Protein AF-A0A4Q4TZU9-F1 (afdb_monomer_lite)

Secondary structure (DSSP, 8-state):
--HHHHHHHHHHHHHHHHHHHHHHHHHHHHHHHTT---TTT-EETTEE--S-HHHHHHHHHHHHHTTTTT-HHHHHHHHHHHHHHHHHHHHHHHHHHTS-----S-HHHHHHHHHHHHHHHHHHHHHHHHHHHHHHHHHHHHHHHHHHHHT-TT----GGG-SSSGGG-HHHHH-HHHHHHHHHHHHHHHHHHIIIIITGGG-S-THHHHHHHHTT--SS-HHHHHHHHHH--HHHHHHHHHHHHHHHHHH-S---GGGHHHHHHHHHHHHHHHT--HHHHHHHHHHHHHHHHSSS--HHHHHHHHHHHHHHHHHHHH--

Radius of gyration: 22.0 Å; chains: 1; bounding box: 56×46×68 Å

Sequence (320 aa):
MSIRNRRGALRRNHMENTEIDWNAYMEQVSQYVSGERDYTLIKGGTGPLVYPAAHVYIYTGLYYLTNKGKDIFLAQQLFGVLYMATLALVMACYRKAKVGYNVKKTFGIVLFLGRGFTGALKLAMVMAQIQFLIAYPFLGENAIGYLSRAFELSRQFLFKWTVNWRFVGEDVFLSRPFSITLLVMHVSVLVWFITNKWLRPTRKPLSAIIGPVLQLESPFSPLEESQVASRVTPEFVMTTILSANAIGLLFARSLHYQFYSYVAWSTPYLLWRSGINPVFQYGLWALQEWAWNVYPSTPVSSSVAVAVLSATVALIARAK

Foldseek 3Di:
DDPVVVVVVVVVVVVVVVCQVLQFLLQLLVCVVVPDQQQLPRTGPVGGQQAALVSSVVVNVVCVVCVSSVNVVVVVVVVVVVVVVVVVVQVVLQVVQVGDDDDDPPLQLLCCLQVNLVRSVVVVVVVVVVSCVSSVSNCVPPVPSNVCRNCVPVDDDQLQQFLAPVLVPDVLLPDPVLLVVLVVQLVVLVVLCVQPPSCVLLVDGPVLQVVQVVVSHTSDDPVSSVSSSVVSGSLSSRLSRLLNVLSCVLSPSGDGLVCVVSVLRSLLVLLVQLVDDVVVSVVLNVLCVVLSPDPPGDSVSNVSNNVSSVVSNVSSSNRD

pLDDT: mean 85.41, std 15.89, range [28.64, 98.44]

Structure (mmCIF, N/CA/C/O backbone):
data_AF-A0A4Q4TZU9-F1
#
_entry.id   AF-A0A4Q4TZU9-F1
#
loop_
_atom_site.group_PDB
_atom_site.id
_atom_site.type_symbol
_atom_site.label_atom_id
_atom_site.label_alt_id
_atom_site.label_comp_id
_atom_site.label_asym_id
_atom_site.label_entity_id
_atom_site.label_seq_id
_atom_site.pdbx_PDB_ins_code
_atom_site.Cartn_x
_atom_site.Cartn_y
_atom_site.Cartn_z
_atom_site.occupancy
_atom_site.B_iso_or_equiv
_atom_site.auth_seq_id
_atom_site.auth_comp_id
_atom_site.auth_asym_id
_atom_site.auth_atom_id
_atom_site.pdbx_PDB_model_num
ATOM 1 N N . MET A 1 1 ? -12.572 6.884 -36.550 1.00 41.47 1 MET A N 1
ATOM 2 C CA . MET A 1 1 ? -11.549 5.860 -36.216 1.00 41.47 1 MET A CA 1
ATOM 3 C C . MET A 1 1 ? -12.185 4.802 -35.311 1.00 41.47 1 MET A C 1
ATOM 5 O O . MET A 1 1 ? -12.665 5.162 -34.245 1.00 41.47 1 MET A O 1
ATOM 9 N N . SER A 1 2 ? -12.284 3.540 -35.748 1.00 31.67 2 SER A N 1
ATOM 10 C CA . SER A 1 2 ? -13.119 2.513 -35.085 1.00 31.67 2 SER A CA 1
ATOM 11 C C . SER A 1 2 ? -12.616 2.082 -33.696 1.00 31.67 2 SER A C 1
ATOM 13 O O . SER A 1 2 ? -11.410 1.957 -33.469 1.00 31.67 2 SER A O 1
ATOM 15 N N . ILE A 1 3 ? -13.554 1.756 -32.794 1.00 36.81 3 ILE A N 1
ATOM 16 C CA . ILE A 1 3 ? -13.312 1.187 -31.451 1.00 36.81 3 ILE A CA 1
ATOM 17 C C . ILE A 1 3 ? -12.435 -0.080 -31.522 1.00 36.81 3 ILE A C 1
ATOM 19 O O . ILE A 1 3 ? -11.627 -0.328 -30.623 1.00 36.81 3 ILE A O 1
ATOM 23 N N . ARG A 1 4 ? -12.527 -0.847 -32.621 1.00 28.84 4 ARG A N 1
ATOM 24 C CA . ARG A 1 4 ? -11.712 -2.050 -32.870 1.00 28.84 4 ARG A CA 1
ATOM 25 C C . ARG A 1 4 ? -10.208 -1.731 -32.919 1.00 28.84 4 ARG A C 1
ATOM 27 O O . ARG A 1 4 ? -9.421 -2.456 -32.314 1.00 28.84 4 ARG A O 1
ATOM 34 N N . ASN A 1 5 ? -9.818 -0.603 -33.524 1.00 30.72 5 ASN A N 1
ATOM 35 C CA . ASN A 1 5 ? -8.412 -0.186 -33.611 1.00 30.72 5 ASN A CA 1
ATOM 36 C C . ASN A 1 5 ? -7.862 0.297 -32.261 1.00 30.72 5 ASN A C 1
ATOM 38 O O . ASN A 1 5 ? -6.712 0.005 -31.946 1.00 30.72 5 ASN A O 1
ATOM 42 N N . ARG A 1 6 ? -8.677 0.960 -31.422 1.00 36.50 6 ARG A N 1
ATOM 43 C CA . ARG A 1 6 ? -8.247 1.353 -30.065 1.00 36.50 6 ARG A CA 1
ATOM 44 C C . ARG A 1 6 ? -7.974 0.134 -29.177 1.00 36.50 6 ARG A C 1
ATOM 46 O O . ARG A 1 6 ? -6.937 0.095 -28.525 1.00 36.50 6 ARG A O 1
ATOM 53 N N . ARG A 1 7 ? -8.836 -0.894 -29.207 1.00 37.72 7 ARG A N 1
ATOM 54 C CA . ARG A 1 7 ? -8.587 -2.157 -28.476 1.00 37.72 7 ARG A CA 1
ATOM 55 C C . ARG A 1 7 ? -7.347 -2.898 -28.994 1.00 37.72 7 ARG A C 1
ATOM 57 O O . ARG A 1 7 ? -6.604 -3.453 -28.192 1.00 37.72 7 ARG A O 1
ATOM 64 N N . GLY A 1 8 ? -7.110 -2.888 -30.309 1.00 28.64 8 GLY A N 1
ATOM 65 C CA . GLY A 1 8 ? -5.926 -3.500 -30.923 1.00 28.64 8 GLY A CA 1
ATOM 66 C C . GLY A 1 8 ? -4.605 -2.801 -30.573 1.00 28.64 8 GLY A C 1
ATOM 67 O O . GLY A 1 8 ? -3.600 -3.481 -30.388 1.00 28.64 8 GLY A O 1
ATOM 68 N N . ALA A 1 9 ? -4.609 -1.470 -30.444 1.00 35.12 9 ALA A N 1
ATOM 69 C CA . ALA A 1 9 ? -3.449 -0.698 -29.992 1.00 35.12 9 ALA A CA 1
ATOM 70 C C . ALA A 1 9 ? -3.191 -0.881 -28.485 1.00 35.12 9 ALA A C 1
ATOM 72 O O . ALA A 1 9 ? -2.074 -1.194 -28.093 1.00 35.12 9 ALA A O 1
ATOM 73 N N . LEU A 1 10 ? -4.236 -0.797 -27.650 1.00 43.97 10 LEU A N 1
ATOM 74 C CA . LEU A 1 10 ? -4.120 -1.027 -26.203 1.00 43.97 10 LEU A CA 1
ATOM 75 C C . LEU A 1 10 ? -3.604 -2.439 -25.879 1.00 43.97 10 LEU A C 1
ATOM 77 O O . LEU A 1 10 ? -2.739 -2.579 -25.022 1.00 43.97 10 LEU A O 1
ATOM 81 N N . ARG A 1 11 ? -4.065 -3.480 -26.593 1.00 41.84 11 ARG A N 1
ATOM 82 C CA . ARG A 1 11 ? -3.527 -4.844 -26.434 1.00 41.84 11 ARG A CA 1
ATOM 83 C C . ARG A 1 11 ? -2.053 -4.959 -26.825 1.00 41.84 11 ARG A C 1
ATOM 85 O O . ARG A 1 11 ? -1.326 -5.655 -26.126 1.00 41.84 11 ARG A O 1
ATOM 92 N N . ARG A 1 12 ? -1.619 -4.303 -27.910 1.00 36.00 12 ARG A N 1
ATOM 93 C CA . ARG A 1 12 ? -0.214 -4.328 -28.353 1.00 36.00 12 ARG A CA 1
ATOM 94 C C . ARG A 1 12 ? 0.698 -3.679 -27.317 1.00 36.00 12 ARG A C 1
ATOM 96 O O . ARG A 1 12 ? 1.564 -4.358 -26.785 1.00 36.00 12 ARG A O 1
ATOM 103 N N . ASN A 1 13 ? 0.396 -2.439 -26.935 1.00 46.75 13 ASN A N 1
ATOM 104 C CA . ASN A 1 13 ? 1.176 -1.707 -25.940 1.00 46.75 13 ASN A CA 1
ATOM 105 C C . ASN A 1 13 ? 1.182 -2.418 -24.573 1.00 46.75 13 ASN A C 1
ATOM 107 O O . ASN A 1 13 ? 2.134 -2.271 -23.815 1.00 46.75 13 ASN A O 1
ATOM 111 N N . HIS A 1 14 ? 0.133 -3.171 -24.218 1.00 43.66 14 HIS A N 1
ATOM 112 C CA . HIS A 1 14 ? 0.118 -3.928 -22.965 1.00 43.66 14 HIS A CA 1
ATOM 113 C C . HIS A 1 14 ? 1.025 -5.167 -23.018 1.00 43.66 14 HIS A C 1
ATOM 115 O O . HIS A 1 14 ? 1.816 -5.343 -22.097 1.00 43.66 14 HIS A O 1
ATOM 121 N N . MET A 1 15 ? 0.967 -5.966 -24.097 1.00 42.62 15 MET A N 1
ATOM 122 C CA . MET A 1 15 ? 1.878 -7.110 -24.295 1.00 42.62 15 MET A CA 1
ATOM 123 C C . MET A 1 15 ? 3.342 -6.662 -24.326 1.00 42.62 15 MET A C 1
ATOM 125 O O . MET A 1 15 ? 4.154 -7.188 -23.571 1.00 42.62 15 MET A O 1
ATOM 129 N N . GLU A 1 16 ? 3.641 -5.622 -25.104 1.00 45.56 16 GLU A N 1
ATOM 130 C CA . GLU A 1 16 ? 4.985 -5.055 -25.259 1.00 45.56 16 GLU A CA 1
ATOM 131 C C . GLU A 1 16 ? 5.578 -4.611 -23.907 1.00 45.56 16 GLU A C 1
ATOM 133 O O . GLU A 1 16 ? 6.688 -5.001 -23.560 1.00 45.56 16 GLU A O 1
ATOM 138 N N . ASN A 1 17 ? 4.808 -3.902 -23.068 1.00 50.59 17 ASN A N 1
ATOM 139 C CA . ASN A 1 17 ? 5.265 -3.531 -21.721 1.00 50.59 17 ASN A CA 1
ATOM 140 C C . ASN A 1 17 ? 5.445 -4.743 -20.782 1.00 50.59 17 ASN A C 1
ATOM 142 O O . ASN A 1 17 ? 6.379 -4.748 -19.982 1.00 50.59 17 ASN A O 1
ATOM 146 N N . THR A 1 18 ? 4.590 -5.774 -20.856 1.00 53.62 18 THR A N 1
ATOM 147 C CA . THR A 1 18 ? 4.767 -6.986 -20.029 1.00 53.62 18 THR A CA 1
ATOM 148 C C . THR A 1 18 ? 5.968 -7.833 -20.448 1.00 53.62 18 THR A C 1
ATOM 150 O O . THR A 1 18 ? 6.625 -8.409 -19.583 1.00 53.62 18 THR A O 1
ATOM 153 N N . GLU A 1 19 ? 6.283 -7.889 -21.743 1.00 58.72 19 GLU A N 1
ATOM 154 C CA . GLU A 1 19 ? 7.476 -8.571 -22.259 1.00 58.72 19 GLU A CA 1
ATOM 155 C C . GLU A 1 19 ? 8.757 -7.830 -21.850 1.00 58.72 19 GLU A C 1
ATOM 157 O O . GLU A 1 19 ? 9.719 -8.466 -21.424 1.00 58.72 19 GLU A O 1
ATOM 162 N N . ILE A 1 20 ? 8.749 -6.491 -21.890 1.00 61.38 20 ILE A N 1
ATOM 163 C CA . ILE A 1 20 ? 9.867 -5.642 -21.448 1.00 61.38 20 ILE A CA 1
ATOM 164 C C . ILE A 1 20 ? 10.225 -5.888 -19.969 1.00 61.38 20 ILE A C 1
ATOM 166 O O . ILE A 1 20 ? 11.395 -6.123 -19.660 1.00 61.38 20 ILE A O 1
ATOM 170 N N . ASP A 1 21 ? 9.241 -5.879 -19.061 1.00 74.56 21 ASP A N 1
ATOM 171 C CA . ASP A 1 21 ? 9.492 -6.131 -17.632 1.00 74.56 21 ASP A CA 1
ATOM 172 C C . ASP A 1 21 ? 9.922 -7.591 -17.375 1.00 74.56 21 ASP A C 1
ATOM 174 O O . ASP A 1 21 ? 10.871 -7.829 -16.627 1.00 74.56 21 ASP A O 1
ATOM 178 N N . TRP A 1 22 ? 9.276 -8.579 -18.015 1.00 88.12 22 TRP A N 1
ATOM 179 C CA . TRP A 1 22 ? 9.625 -9.999 -17.852 1.00 88.12 22 TRP A CA 1
ATOM 180 C C . TRP A 1 22 ? 11.058 -10.304 -18.296 1.00 88.12 22 TRP A C 1
ATOM 182 O O . TRP A 1 22 ? 11.815 -10.914 -17.538 1.00 88.12 22 TRP A O 1
ATOM 192 N N . ASN A 1 23 ? 11.449 -9.849 -19.489 1.00 89.81 23 ASN A N 1
ATOM 193 C CA . ASN A 1 23 ? 12.785 -10.091 -20.032 1.00 89.81 23 ASN A CA 1
ATOM 194 C C . ASN A 1 23 ? 13.866 -9.482 -19.129 1.00 89.81 23 ASN A C 1
ATOM 196 O O . ASN A 1 23 ? 14.826 -10.168 -18.780 1.00 89.81 23 ASN A O 1
ATOM 200 N N . ALA A 1 24 ? 13.667 -8.249 -18.650 1.00 90.44 24 ALA A N 1
ATOM 201 C CA . ALA A 1 24 ? 14.603 -7.612 -17.729 1.00 90.44 24 ALA A CA 1
ATOM 202 C C . ALA A 1 24 ? 14.732 -8.359 -16.386 1.00 90.44 24 ALA A C 1
ATOM 204 O O . ALA A 1 24 ? 15.840 -8.472 -15.858 1.00 90.44 24 ALA A O 1
ATOM 205 N N . TYR A 1 25 ? 13.646 -8.924 -15.843 1.00 93.06 25 TYR A N 1
ATOM 206 C CA . TYR A 1 25 ? 13.731 -9.769 -14.643 1.00 93.06 25 TYR A CA 1
ATOM 207 C C . TYR A 1 25 ? 14.474 -11.086 -14.914 1.00 93.06 25 TYR A C 1
ATOM 209 O O . TYR A 1 25 ? 15.266 -11.521 -14.080 1.00 93.06 25 TYR A O 1
ATOM 217 N N . MET A 1 26 ? 14.276 -11.712 -16.079 1.00 96.12 26 MET A N 1
ATOM 218 C CA . MET A 1 26 ? 15.006 -12.929 -16.467 1.00 96.12 26 MET A CA 1
ATOM 219 C C . MET A 1 26 ? 16.507 -12.665 -16.663 1.00 96.12 26 MET A C 1
ATOM 221 O O . MET A 1 26 ? 17.330 -13.479 -16.244 1.00 96.12 26 MET A O 1
ATOM 225 N N . GLU A 1 27 ? 16.882 -11.509 -17.218 1.00 95.44 27 GLU A N 1
ATOM 226 C CA . GLU A 1 27 ? 18.275 -11.055 -17.326 1.00 95.44 27 GLU A CA 1
ATOM 227 C C . GLU A 1 27 ? 18.916 -10.852 -15.946 1.00 95.44 27 GLU A C 1
ATOM 229 O O . GLU A 1 27 ? 19.985 -11.411 -15.681 1.00 95.44 27 GLU A O 1
ATOM 234 N N . GLN A 1 28 ? 18.248 -10.124 -15.042 1.00 96.19 28 GLN A N 1
ATOM 235 C CA . GLN A 1 28 ? 18.695 -9.907 -13.657 1.00 96.19 28 GLN A CA 1
ATOM 236 C C . GLN A 1 28 ? 18.870 -11.239 -12.904 1.00 96.19 28 GLN A C 1
ATOM 238 O O . GLN A 1 28 ? 19.895 -11.476 -12.262 1.00 96.19 28 GLN A O 1
ATOM 243 N N . VAL A 1 29 ? 17.907 -12.155 -13.031 1.00 97.25 29 VAL A N 1
ATOM 244 C CA . VAL A 1 29 ? 17.979 -13.492 -12.424 1.00 97.25 29 VAL A CA 1
ATOM 245 C C . VAL A 1 29 ? 19.087 -14.346 -13.035 1.00 97.25 29 VAL A C 1
ATOM 247 O O . VAL A 1 29 ? 19.729 -15.098 -12.307 1.00 97.25 29 VAL A O 1
ATOM 250 N N . SER A 1 30 ? 19.374 -14.219 -14.332 1.00 97.25 30 SER A N 1
ATOM 251 C CA . SER A 1 30 ? 20.458 -14.978 -14.969 1.00 97.25 30 SER A CA 1
ATOM 252 C C . SER A 1 30 ? 21.844 -14.625 -14.408 1.00 97.25 30 SER A C 1
ATOM 254 O O . SER A 1 30 ? 22.676 -15.518 -14.245 1.00 97.25 30 SER A O 1
ATOM 256 N N . GLN A 1 31 ? 22.068 -13.363 -14.016 1.00 97.62 31 GLN A N 1
ATOM 257 C CA . GLN A 1 31 ? 23.289 -12.930 -13.324 1.00 97.62 31 GLN A CA 1
ATOM 258 C C . GLN A 1 31 ? 23.377 -13.560 -11.929 1.00 97.62 31 GLN A C 1
ATOM 260 O O . GLN A 1 31 ? 24.392 -14.170 -11.595 1.00 97.62 31 GLN A O 1
ATOM 265 N N . TYR A 1 32 ? 22.285 -13.523 -11.155 1.00 96.94 32 TYR A N 1
ATOM 266 C CA . TYR A 1 32 ? 22.215 -14.196 -9.852 1.00 96.94 32 TYR A CA 1
ATOM 267 C C . TYR A 1 32 ? 22.469 -15.713 -9.957 1.00 96.94 32 TYR A C 1
ATOM 269 O O . TYR A 1 32 ? 23.253 -16.275 -9.187 1.00 96.94 32 TYR A O 1
ATOM 277 N N . VAL A 1 33 ? 21.854 -16.383 -10.936 1.00 96.94 33 VAL A N 1
ATOM 278 C CA . VAL A 1 33 ? 22.071 -17.812 -11.226 1.00 96.94 33 VAL A CA 1
ATOM 279 C C . VAL A 1 33 ? 23.527 -18.096 -11.616 1.00 96.94 33 VAL A C 1
ATOM 281 O O . VAL A 1 33 ? 24.053 -19.141 -11.247 1.00 96.94 33 VAL A O 1
ATOM 284 N N . SER A 1 34 ? 24.197 -17.155 -12.287 1.00 97.12 34 SER A N 1
ATOM 285 C CA . SER A 1 34 ? 25.618 -17.255 -12.661 1.00 97.12 34 SER A CA 1
ATOM 286 C C . SER A 1 34 ? 26.593 -16.991 -11.504 1.00 97.12 34 SER A C 1
ATOM 288 O O . SER A 1 34 ? 27.799 -17.103 -11.700 1.00 97.12 34 SER A O 1
ATOM 290 N N . GLY A 1 35 ? 26.094 -16.664 -10.307 1.00 96.75 35 GLY A N 1
ATOM 291 C CA . GLY A 1 35 ? 26.904 -16.465 -9.102 1.00 96.75 35 GLY A CA 1
ATOM 292 C C . GLY A 1 35 ? 26.868 -15.053 -8.519 1.00 96.75 35 GLY A C 1
ATOM 293 O O . GLY A 1 35 ? 27.304 -14.886 -7.388 1.00 96.75 35 GLY A O 1
ATOM 294 N N . GLU A 1 36 ? 26.299 -14.063 -9.214 1.00 97.56 36 GLU A N 1
ATOM 295 C CA . GLU A 1 36 ? 26.329 -12.663 -8.764 1.00 97.56 36 GLU A CA 1
ATOM 296 C C . GLU A 1 36 ? 25.562 -12.448 -7.445 1.00 97.56 36 GLU A C 1
ATOM 298 O O . GLU A 1 36 ? 24.424 -12.910 -7.284 1.00 97.56 36 GLU A O 1
ATOM 303 N N . ARG A 1 37 ? 26.179 -11.741 -6.495 1.00 96.38 37 ARG A N 1
ATOM 304 C CA . ARG A 1 37 ? 25.617 -11.396 -5.177 1.00 96.38 37 ARG A CA 1
ATOM 305 C C . ARG A 1 37 ? 25.740 -9.905 -4.850 1.00 96.38 37 ARG A C 1
ATOM 307 O O . ARG A 1 37 ? 25.048 -9.446 -3.940 1.00 96.38 37 ARG A O 1
ATOM 314 N N . ASP A 1 38 ? 26.504 -9.119 -5.607 1.00 96.75 38 ASP A N 1
ATOM 315 C CA . ASP A 1 38 ? 26.474 -7.668 -5.478 1.00 96.75 38 ASP A CA 1
ATOM 316 C C . ASP A 1 38 ? 25.265 -7.090 -6.235 1.00 96.75 38 ASP A C 1
ATOM 318 O O . ASP A 1 38 ? 25.206 -6.995 -7.464 1.00 96.75 38 ASP A O 1
ATOM 322 N N . TYR A 1 39 ? 24.281 -6.644 -5.458 1.00 94.44 39 TYR A N 1
ATOM 323 C CA . TYR A 1 39 ? 23.070 -5.974 -5.933 1.00 94.44 39 TYR A CA 1
ATOM 324 C C . TYR A 1 39 ? 23.323 -4.723 -6.792 1.00 94.44 39 TYR A C 1
ATOM 326 O O . TYR A 1 39 ? 22.435 -4.299 -7.531 1.00 94.44 39 TYR A O 1
ATOM 334 N N . THR A 1 40 ? 24.501 -4.101 -6.699 1.00 94.56 40 THR A N 1
ATOM 335 C CA . THR A 1 40 ? 24.874 -2.943 -7.521 1.00 94.56 40 THR A CA 1
ATOM 336 C C . THR A 1 40 ? 25.260 -3.322 -8.951 1.00 94.56 40 THR A C 1
ATOM 338 O O . THR A 1 40 ? 25.157 -2.469 -9.838 1.00 94.56 40 THR A O 1
ATOM 341 N N . LEU A 1 41 ? 25.639 -4.585 -9.184 1.00 96.00 41 LEU A N 1
ATOM 342 C CA . LEU A 1 41 ? 26.036 -5.118 -10.488 1.00 96.00 41 LEU A CA 1
ATOM 343 C C . LEU A 1 41 ? 24.850 -5.724 -11.258 1.00 96.00 41 LEU A C 1
ATOM 345 O O . LEU A 1 41 ? 24.799 -5.602 -12.485 1.00 96.00 41 LEU A O 1
ATOM 349 N N . ILE A 1 42 ? 23.863 -6.294 -10.551 1.00 95.81 42 ILE A N 1
ATOM 350 C CA . ILE A 1 42 ? 22.690 -6.954 -11.151 1.00 95.81 42 ILE A CA 1
ATOM 351 C C . ILE A 1 42 ? 21.771 -5.942 -11.861 1.00 95.81 42 ILE A C 1
ATOM 353 O O . ILE A 1 42 ? 21.155 -5.072 -11.235 1.00 95.81 42 ILE A O 1
ATOM 357 N N . LYS A 1 43 ? 21.613 -6.091 -13.182 1.00 94.56 43 LYS A N 1
ATOM 358 C CA . LYS A 1 43 ? 20.794 -5.201 -14.031 1.00 94.56 43 LYS A CA 1
ATOM 359 C C . LYS A 1 43 ? 20.185 -5.918 -15.239 1.00 94.56 43 LYS A C 1
ATOM 361 O O . LYS A 1 43 ? 20.714 -6.920 -15.696 1.00 94.56 43 LYS A O 1
ATOM 366 N N . GLY A 1 44 ? 19.094 -5.385 -15.776 1.00 90.31 44 GLY A N 1
ATOM 367 C CA . GLY A 1 44 ? 18.483 -5.828 -17.035 1.00 90.31 44 GLY A CA 1
ATOM 368 C C . GLY A 1 44 ? 18.189 -4.637 -17.947 1.00 90.31 44 GLY A C 1
ATOM 369 O O . GLY A 1 44 ? 18.503 -3.496 -17.597 1.00 90.31 44 GLY A O 1
ATOM 370 N N . GLY A 1 45 ? 17.546 -4.874 -19.089 1.00 85.88 45 GLY A N 1
ATOM 371 C CA . GLY A 1 45 ? 17.229 -3.851 -20.093 1.00 85.88 45 GLY A CA 1
ATOM 372 C C . GLY A 1 45 ? 16.395 -2.668 -19.577 1.00 85.88 45 GLY A C 1
ATOM 373 O O . GLY A 1 45 ? 16.468 -1.579 -20.141 1.00 85.88 45 GLY A O 1
ATOM 374 N N . THR A 1 46 ? 15.650 -2.836 -18.477 1.00 82.88 46 THR A N 1
ATOM 375 C CA . THR A 1 46 ? 14.881 -1.761 -17.816 1.00 82.88 46 THR A CA 1
ATOM 376 C C . THR A 1 46 ? 15.621 -1.063 -16.665 1.00 82.88 46 THR A C 1
ATOM 378 O O . THR A 1 46 ? 15.084 -0.114 -16.087 1.00 82.88 46 THR A O 1
ATOM 381 N N . GLY A 1 47 ? 16.849 -1.486 -16.338 1.00 87.31 47 GLY A N 1
ATOM 382 C CA . GLY A 1 47 ? 17.693 -0.892 -15.298 1.00 87.31 47 GLY A CA 1
ATOM 383 C C . GLY A 1 47 ? 18.161 -1.871 -14.205 1.00 87.31 47 GLY A C 1
ATOM 384 O O . GLY A 1 47 ? 18.103 -3.092 -14.386 1.00 87.31 47 GLY A O 1
ATOM 385 N N . PRO A 1 48 ? 18.675 -1.349 -13.073 1.00 91.06 48 PRO A N 1
ATOM 386 C CA . PRO A 1 48 ? 19.196 -2.162 -11.976 1.00 91.06 48 PRO A CA 1
ATOM 387 C C . PRO A 1 48 ? 18.096 -2.960 -11.265 1.00 91.06 48 PRO A C 1
ATOM 389 O O . PRO A 1 48 ? 16.920 -2.584 -11.276 1.00 91.06 48 PRO A O 1
ATOM 392 N N . LEU A 1 49 ? 18.493 -4.037 -10.590 1.00 92.25 49 LEU A N 1
ATOM 393 C CA . LEU A 1 49 ? 17.630 -4.743 -9.650 1.00 92.25 49 LEU A CA 1
ATOM 394 C C . LEU A 1 49 ? 17.330 -3.841 -8.442 1.00 92.25 49 LEU A C 1
ATOM 396 O O . LEU A 1 49 ? 18.232 -3.446 -7.709 1.00 92.25 49 LEU A O 1
ATOM 400 N N . VAL A 1 50 ? 16.048 -3.546 -8.213 1.00 90.06 50 VAL A N 1
ATOM 401 C CA . VAL A 1 50 ? 15.572 -2.681 -7.109 1.00 90.06 50 VAL A CA 1
ATOM 402 C C . VAL A 1 50 ? 14.538 -3.370 -6.208 1.00 90.06 50 VAL A C 1
ATOM 404 O O . VAL A 1 50 ? 13.718 -2.724 -5.557 1.00 90.06 50 VAL A O 1
ATOM 407 N N . TYR A 1 51 ? 14.544 -4.707 -6.188 1.00 90.44 51 TYR A N 1
ATOM 408 C CA . TYR A 1 51 ? 13.604 -5.519 -5.413 1.00 90.44 51 TYR A CA 1
ATOM 409 C C . TYR A 1 51 ? 14.336 -6.360 -4.353 1.00 90.44 51 TYR A C 1
ATOM 411 O O . TYR A 1 51 ? 15.350 -6.983 -4.679 1.00 90.44 51 TYR A O 1
ATOM 419 N N . PRO A 1 52 ? 13.831 -6.447 -3.104 1.00 92.69 52 PRO A N 1
ATOM 420 C CA . PRO A 1 52 ? 14.423 -7.285 -2.057 1.00 92.69 52 PRO A CA 1
ATOM 421 C C . PRO A 1 52 ? 14.571 -8.755 -2.459 1.00 92.69 52 PRO A C 1
ATOM 423 O O . PRO A 1 52 ? 13.797 -9.261 -3.271 1.00 92.69 52 PRO A O 1
ATOM 426 N N . ALA A 1 53 ? 15.512 -9.455 -1.825 1.00 94.25 53 ALA A N 1
ATOM 427 C CA . ALA A 1 53 ? 15.985 -10.798 -2.190 1.00 94.25 53 ALA A CA 1
ATOM 428 C C . ALA A 1 53 ? 14.892 -11.856 -2.458 1.00 94.25 53 ALA A C 1
ATOM 430 O O . ALA A 1 53 ? 15.053 -12.708 -3.332 1.00 94.25 53 ALA A O 1
ATOM 431 N N . ALA A 1 54 ? 13.732 -11.763 -1.797 1.00 93.94 54 ALA A N 1
ATOM 432 C CA . ALA A 1 54 ? 12.581 -12.626 -2.078 1.00 93.94 54 ALA A CA 1
ATOM 433 C C . ALA A 1 54 ? 12.116 -12.572 -3.549 1.00 93.94 54 ALA A C 1
ATOM 435 O O . ALA A 1 54 ? 11.682 -13.590 -4.082 1.00 93.94 54 ALA A O 1
ATOM 436 N N . HIS A 1 55 ? 12.221 -11.416 -4.218 1.00 93.81 55 HIS A N 1
ATOM 437 C CA . HIS A 1 55 ? 11.945 -11.284 -5.652 1.00 93.81 55 HIS A CA 1
ATOM 438 C C . HIS A 1 55 ? 12.896 -12.165 -6.468 1.00 93.81 55 HIS A C 1
ATOM 440 O O . HIS A 1 55 ? 12.428 -12.976 -7.262 1.00 93.81 55 HIS A O 1
ATOM 446 N N . VAL A 1 56 ? 14.206 -12.064 -6.217 1.00 95.38 56 VAL A N 1
ATOM 447 C CA . VAL A 1 56 ? 15.228 -12.855 -6.919 1.00 95.38 56 VAL A CA 1
ATOM 448 C C . VAL A 1 56 ? 14.958 -14.347 -6.759 1.00 95.38 56 VAL A C 1
ATOM 450 O O . VAL A 1 56 ? 14.982 -15.076 -7.744 1.00 95.38 56 VAL A O 1
ATOM 453 N N . TYR A 1 57 ? 14.617 -14.811 -5.555 1.00 96.31 57 TYR A N 1
ATOM 454 C CA . TYR A 1 57 ? 14.341 -16.231 -5.309 1.00 96.31 57 TYR A CA 1
ATOM 455 C C . TYR A 1 57 ? 13.057 -16.722 -5.992 1.00 96.31 57 TYR A C 1
ATOM 457 O O . TYR A 1 57 ? 13.068 -17.776 -6.627 1.00 96.31 57 TYR A O 1
ATOM 465 N N . ILE A 1 58 ? 11.969 -15.944 -5.932 1.00 94.88 58 ILE A N 1
ATOM 466 C CA . ILE A 1 58 ? 10.710 -16.274 -6.621 1.00 94.88 58 ILE A CA 1
ATOM 467 C C . ILE A 1 58 ? 10.935 -16.339 -8.137 1.00 94.88 58 ILE A C 1
ATOM 469 O O . ILE A 1 58 ? 10.561 -17.323 -8.776 1.00 94.88 58 ILE A O 1
ATOM 473 N N . TYR A 1 59 ? 11.591 -15.328 -8.712 1.00 95.44 59 TYR A N 1
ATOM 474 C CA . TYR A 1 59 ? 11.861 -15.290 -10.146 1.00 95.44 59 TYR A CA 1
ATOM 475 C C . TYR A 1 59 ? 12.957 -16.277 -10.580 1.00 95.44 59 TYR A C 1
ATOM 477 O O . TYR A 1 59 ? 12.927 -16.710 -11.724 1.00 95.44 59 TYR A O 1
ATOM 485 N N . THR A 1 60 ? 13.841 -16.740 -9.687 1.00 96.56 60 THR A N 1
ATOM 486 C CA . THR A 1 60 ? 14.739 -17.888 -9.945 1.00 96.56 60 THR A CA 1
ATOM 487 C C . THR A 1 60 ? 13.944 -19.183 -10.116 1.00 96.56 60 THR A C 1
ATOM 489 O O . THR A 1 60 ? 14.202 -19.945 -11.046 1.00 96.56 60 THR A O 1
ATOM 492 N N . GLY A 1 61 ? 12.927 -19.416 -9.278 1.00 96.12 61 GLY A N 1
ATOM 493 C CA . GLY A 1 61 ? 11.998 -20.535 -9.468 1.00 96.12 61 GLY A CA 1
ATOM 494 C C . GLY A 1 61 ? 11.276 -20.455 -10.817 1.00 96.12 61 GLY A C 1
ATOM 495 O O . GLY A 1 61 ? 11.265 -21.423 -11.575 1.00 96.12 61 GLY A O 1
ATOM 496 N N . LEU A 1 62 ? 10.743 -19.276 -11.159 1.00 96.06 62 LEU A N 1
ATOM 497 C CA . LEU A 1 62 ? 10.097 -19.041 -12.456 1.00 96.06 62 LEU A CA 1
ATOM 498 C C . LEU A 1 62 ? 11.064 -19.215 -13.639 1.00 96.06 62 LEU A C 1
ATOM 500 O O . LEU A 1 62 ? 10.684 -19.829 -14.632 1.00 96.06 62 LEU A O 1
ATOM 504 N N . TYR A 1 63 ? 12.305 -18.739 -13.531 1.00 96.12 63 TYR A N 1
ATOM 505 C CA . TYR A 1 63 ? 13.348 -18.869 -14.552 1.00 96.12 63 TYR A CA 1
ATOM 506 C C . TYR A 1 63 ? 13.602 -20.337 -14.911 1.00 96.12 63 TYR A C 1
ATOM 508 O O . TYR A 1 63 ? 13.595 -20.688 -16.089 1.00 96.12 63 TYR A O 1
ATOM 516 N N . TYR A 1 64 ? 13.748 -21.220 -13.918 1.00 97.00 64 TYR A N 1
ATOM 517 C CA . TYR A 1 64 ? 13.919 -22.651 -14.184 1.00 97.00 64 TYR A CA 1
ATOM 518 C C . TYR A 1 64 ? 12.652 -23.313 -14.742 1.00 97.00 64 TYR A C 1
ATOM 520 O O . TYR A 1 64 ? 12.754 -24.097 -15.683 1.00 97.00 64 TYR A O 1
ATOM 528 N N . LEU A 1 65 ? 11.466 -22.967 -14.227 1.00 96.50 65 LEU A N 1
ATOM 529 C CA . LEU A 1 65 ? 10.193 -23.520 -14.712 1.00 96.50 65 LEU A CA 1
ATOM 530 C C . LEU A 1 65 ? 9.878 -23.130 -16.165 1.00 96.50 65 LEU A C 1
ATOM 532 O O . LEU A 1 65 ? 9.296 -23.922 -16.894 1.00 96.50 65 LEU A O 1
ATOM 536 N N . THR A 1 66 ? 10.263 -21.928 -16.596 1.00 96.00 66 THR A N 1
ATOM 537 C CA . THR A 1 66 ? 9.876 -21.336 -17.894 1.00 96.00 66 THR A CA 1
ATOM 538 C C . THR A 1 66 ? 10.977 -21.430 -18.955 1.00 96.00 66 THR A C 1
ATOM 540 O O . THR A 1 66 ? 11.083 -20.570 -19.827 1.00 96.00 66 THR A O 1
ATOM 543 N N . ASN A 1 67 ? 11.840 -22.452 -18.885 1.00 95.75 67 ASN A N 1
ATOM 544 C CA . ASN A 1 67 ? 12.978 -22.630 -19.799 1.00 95.75 67 ASN A CA 1
ATOM 545 C C . ASN A 1 67 ? 13.847 -21.356 -19.914 1.00 95.75 67 ASN A C 1
ATOM 547 O O . ASN A 1 67 ? 14.021 -20.780 -20.992 1.00 95.75 67 ASN A O 1
ATOM 551 N N . LYS A 1 68 ? 14.363 -20.887 -18.771 1.00 94.56 68 LYS A N 1
ATOM 552 C CA . LYS A 1 68 ? 15.172 -19.662 -18.637 1.00 94.56 68 LYS A CA 1
ATOM 553 C C . LYS A 1 68 ? 14.426 -18.390 -19.068 1.00 94.56 68 LYS A C 1
ATOM 555 O O . LYS A 1 68 ? 15.032 -17.485 -19.636 1.00 94.56 68 LYS A O 1
ATOM 560 N N . GLY A 1 69 ? 13.112 -18.344 -18.838 1.00 91.25 69 GLY A N 1
ATOM 561 C CA . GLY A 1 69 ? 12.248 -17.219 -19.206 1.00 91.25 69 GLY A CA 1
ATOM 562 C C . GLY A 1 69 ? 11.663 -17.255 -20.618 1.00 91.25 69 GLY A C 1
ATOM 563 O O . GLY A 1 69 ? 10.872 -16.377 -20.957 1.00 91.25 69 GLY A O 1
ATOM 564 N N . LYS A 1 70 ? 12.026 -18.242 -21.447 1.00 92.00 70 LYS A N 1
ATOM 565 C CA . LYS A 1 70 ? 11.598 -18.323 -22.855 1.00 92.00 70 LYS A CA 1
ATOM 566 C C . LYS A 1 70 ? 10.155 -18.795 -23.030 1.00 92.00 70 LYS A C 1
ATOM 568 O O . LYS A 1 70 ? 9.515 -18.428 -24.012 1.00 92.00 70 LYS A O 1
ATOM 573 N N . ASP A 1 71 ? 9.634 -19.594 -22.101 1.00 92.06 71 ASP A N 1
ATOM 574 C CA . ASP A 1 71 ? 8.239 -20.037 -22.116 1.00 92.06 71 ASP A CA 1
ATOM 575 C C . ASP A 1 71 ? 7.325 -18.989 -21.460 1.00 92.06 71 ASP A C 1
ATOM 577 O O . ASP A 1 71 ? 6.883 -19.105 -20.312 1.00 92.06 71 ASP A O 1
ATOM 581 N N . ILE A 1 72 ? 7.061 -17.928 -22.226 1.00 89.12 72 ILE A N 1
ATOM 582 C CA . ILE A 1 72 ? 6.161 -16.835 -21.841 1.00 89.12 72 ILE A CA 1
ATOM 583 C C . ILE A 1 72 ? 4.726 -17.352 -21.653 1.00 89.12 72 ILE A C 1
ATOM 585 O O . ILE A 1 72 ? 3.999 -16.842 -20.800 1.00 89.12 72 ILE A O 1
ATOM 589 N N . PHE A 1 73 ? 4.303 -18.380 -22.398 1.00 89.62 73 PHE A N 1
ATOM 590 C CA . PHE A 1 73 ? 2.952 -18.924 -22.271 1.00 89.62 73 PHE A CA 1
ATOM 591 C C . PHE A 1 73 ? 2.764 -19.628 -20.923 1.00 89.62 73 PHE A C 1
ATOM 593 O O . PHE A 1 73 ? 1.796 -19.339 -20.217 1.00 89.62 73 PHE A O 1
ATOM 600 N N . LEU A 1 74 ? 3.714 -20.470 -20.506 1.00 92.06 74 LEU A N 1
ATOM 601 C CA . LEU A 1 74 ? 3.711 -21.066 -19.171 1.00 92.06 74 LEU A CA 1
ATOM 602 C C . LEU A 1 74 ? 3.786 -19.994 -18.076 1.00 92.06 74 LEU A C 1
ATOM 604 O O . LEU A 1 74 ? 3.035 -20.074 -17.105 1.00 92.06 74 LEU A O 1
ATOM 608 N N . ALA A 1 75 ? 4.614 -18.955 -18.244 1.00 89.62 75 ALA A N 1
ATOM 609 C CA . ALA A 1 75 ? 4.657 -17.826 -17.311 1.00 89.62 75 ALA A CA 1
ATOM 610 C C . ALA A 1 75 ? 3.276 -17.154 -17.158 1.00 89.62 75 ALA A C 1
ATOM 612 O O . ALA A 1 75 ? 2.810 -16.933 -16.038 1.00 89.62 75 ALA A O 1
ATOM 613 N N . GLN A 1 76 ? 2.581 -16.896 -18.271 1.00 88.31 76 GLN A N 1
ATOM 614 C CA . GLN A 1 76 ? 1.220 -16.351 -18.278 1.00 88.31 76 GLN A CA 1
ATOM 615 C C . GLN A 1 76 ? 0.211 -17.287 -17.594 1.00 88.31 76 GLN A C 1
ATOM 617 O O . GLN A 1 76 ? -0.626 -16.802 -16.833 1.00 88.31 76 GLN A O 1
ATOM 622 N N . GLN A 1 77 ? 0.298 -18.608 -17.796 1.00 92.19 77 GLN A N 1
ATOM 623 C CA . GLN A 1 77 ? -0.557 -19.568 -17.083 1.00 92.19 77 GLN A CA 1
ATOM 624 C C . GLN A 1 77 ? -0.281 -19.564 -15.573 1.00 92.19 77 GLN A C 1
ATOM 626 O O . GLN A 1 77 ? -1.224 -19.517 -14.785 1.00 92.19 77 GLN A O 1
ATOM 631 N N . LEU A 1 78 ? 0.987 -19.542 -15.148 1.00 92.19 78 LEU A N 1
ATOM 632 C CA . LEU A 1 78 ? 1.367 -19.482 -13.731 1.00 92.19 78 LEU A CA 1
ATOM 633 C C . LEU A 1 78 ? 0.846 -18.203 -13.057 1.00 92.19 78 LEU A C 1
ATOM 635 O O . LEU A 1 78 ? 0.241 -18.275 -11.985 1.00 92.19 78 LEU A O 1
ATOM 639 N N . PHE A 1 79 ? 1.003 -17.038 -13.696 1.00 89.81 79 PHE A N 1
ATOM 640 C CA . PHE A 1 79 ? 0.427 -15.786 -13.195 1.00 89.81 79 PHE A CA 1
ATOM 641 C C . PHE A 1 79 ? -1.107 -15.773 -13.250 1.00 89.81 79 PHE A C 1
ATOM 643 O O . PHE A 1 79 ? -1.730 -15.231 -12.340 1.00 89.81 79 PHE A O 1
ATOM 650 N N . GLY A 1 80 ? -1.727 -16.399 -14.253 1.00 87.12 80 GLY A N 1
ATOM 651 C CA . GLY A 1 80 ? -3.180 -16.559 -14.350 1.00 87.12 80 GLY A CA 1
ATOM 652 C C . GLY A 1 80 ? -3.756 -17.421 -13.223 1.00 87.12 80 GLY A C 1
ATOM 653 O O . GLY A 1 80 ? -4.718 -17.022 -12.568 1.00 87.12 80 GLY A O 1
ATOM 654 N N . VAL A 1 81 ? -3.124 -18.559 -12.922 1.00 92.62 81 VAL A N 1
ATOM 655 C CA . VAL A 1 81 ? -3.478 -19.419 -11.782 1.00 92.62 81 VAL A CA 1
ATOM 656 C C . VAL A 1 81 ? -3.254 -18.685 -10.462 1.00 92.62 81 VAL A C 1
ATOM 658 O O . VAL A 1 81 ? -4.136 -18.706 -9.606 1.00 92.62 81 VAL A O 1
ATOM 661 N N . LEU A 1 82 ? -2.132 -17.975 -10.298 1.00 87.25 82 LEU A N 1
ATOM 662 C CA . LEU A 1 82 ? -1.878 -17.156 -9.110 1.00 87.25 82 LEU A CA 1
ATOM 663 C C . LEU A 1 82 ? -2.924 -16.042 -8.952 1.00 87.25 82 LEU A C 1
ATOM 665 O O . LEU A 1 82 ? -3.398 -15.801 -7.842 1.00 87.25 82 LEU A O 1
ATOM 669 N N . TYR A 1 83 ? -3.329 -15.388 -10.041 1.00 81.69 83 TYR A N 1
ATOM 670 C CA . TYR A 1 83 ? -4.398 -14.389 -10.043 1.00 81.69 83 TYR A CA 1
ATOM 671 C C . TYR A 1 83 ? -5.740 -15.002 -9.624 1.00 81.69 83 TYR A C 1
ATOM 673 O O . TYR A 1 83 ? -6.389 -14.487 -8.718 1.00 81.69 83 TYR A O 1
ATOM 681 N N . MET A 1 84 ? -6.129 -16.147 -10.192 1.00 87.25 84 MET A N 1
ATOM 682 C CA . MET A 1 84 ? -7.379 -16.825 -9.830 1.00 87.25 84 MET A CA 1
ATOM 683 C C . MET A 1 84 ? -7.364 -17.369 -8.393 1.00 87.25 84 MET A C 1
ATOM 685 O O . MET A 1 84 ? -8.367 -17.269 -7.691 1.00 87.25 84 MET A O 1
ATOM 689 N N . ALA A 1 85 ? -6.231 -17.890 -7.915 1.00 86.31 85 ALA A N 1
ATOM 690 C CA . ALA A 1 85 ? -6.070 -18.368 -6.543 1.00 86.31 85 ALA A CA 1
ATOM 691 C C . ALA A 1 85 ? -6.065 -17.215 -5.527 1.00 86.31 85 ALA A C 1
ATOM 693 O O . ALA A 1 85 ? -6.721 -17.300 -4.486 1.00 86.31 85 ALA A O 1
ATOM 694 N N . THR A 1 86 ? -5.375 -16.110 -5.834 1.00 76.31 86 THR A N 1
ATOM 695 C CA . THR A 1 86 ? -5.416 -14.906 -4.994 1.00 76.31 86 THR A CA 1
ATOM 696 C C . THR A 1 86 ? -6.811 -14.300 -4.981 1.00 76.31 86 THR A C 1
ATOM 698 O O . THR A 1 86 ? -7.266 -13.984 -3.889 1.00 76.31 86 THR A O 1
ATOM 701 N N . LEU A 1 87 ? -7.518 -14.245 -6.120 1.00 75.38 87 LEU A N 1
ATOM 702 C CA . LEU A 1 87 ? -8.927 -13.849 -6.231 1.00 75.38 87 LEU A CA 1
ATOM 703 C C . LEU A 1 87 ? -9.855 -14.758 -5.409 1.00 75.38 87 LEU A C 1
ATOM 705 O O . LEU A 1 87 ? -10.700 -14.263 -4.669 1.00 75.38 87 LEU A O 1
ATOM 709 N N . ALA A 1 88 ? -9.685 -16.079 -5.473 1.00 76.31 88 ALA A N 1
ATOM 710 C CA . ALA A 1 88 ? -10.474 -17.022 -4.682 1.00 76.31 88 ALA A CA 1
ATOM 711 C C . ALA A 1 88 ? -10.243 -16.848 -3.169 1.00 76.31 88 ALA A C 1
ATOM 713 O O . ALA A 1 88 ? -11.204 -16.848 -2.400 1.00 76.31 88 ALA A O 1
ATOM 714 N N . LEU A 1 89 ? -8.994 -16.635 -2.735 1.00 70.19 89 LEU A N 1
ATOM 715 C CA . LEU A 1 89 ? -8.650 -16.332 -1.339 1.00 70.19 89 LEU A CA 1
ATOM 716 C C . LEU A 1 89 ? -9.251 -14.994 -0.880 1.00 70.19 89 LEU A C 1
ATOM 718 O O . LEU A 1 89 ? -9.814 -14.906 0.210 1.00 70.19 89 LEU A O 1
ATOM 722 N N . VAL A 1 90 ? -9.151 -13.978 -1.737 1.00 62.38 90 VAL A N 1
ATOM 723 C CA . VAL A 1 90 ? -9.806 -12.664 -1.654 1.00 62.38 90 VAL A CA 1
ATOM 724 C C . VAL A 1 90 ? -11.300 -12.883 -1.373 1.00 62.38 90 VAL A C 1
ATOM 726 O O . VAL A 1 90 ? -11.738 -12.614 -0.256 1.00 62.38 90 VAL A O 1
ATOM 729 N N . MET A 1 91 ? -12.042 -13.558 -2.253 1.00 66.69 91 MET A N 1
ATOM 730 C CA . MET A 1 91 ? -13.466 -13.875 -2.056 1.00 66.69 91 MET A CA 1
ATOM 731 C C . MET A 1 91 ? -13.763 -14.723 -0.798 1.00 66.69 91 MET A C 1
ATOM 733 O O . MET A 1 91 ? -14.755 -14.481 -0.102 1.00 66.69 91 MET A O 1
ATOM 737 N N . ALA A 1 92 ? -12.913 -15.698 -0.458 1.00 64.88 92 ALA A N 1
ATOM 738 C CA . ALA A 1 92 ? -13.087 -16.555 0.719 1.00 64.88 92 ALA A CA 1
ATOM 739 C C . ALA A 1 92 ? -12.985 -15.770 2.036 1.00 64.88 92 ALA A C 1
ATOM 741 O O . ALA A 1 92 ? -13.771 -15.995 2.964 1.00 64.88 92 ALA A O 1
ATOM 742 N N . CYS A 1 93 ? -12.077 -14.793 2.107 1.00 59.22 93 CYS A N 1
ATOM 743 C CA . CYS A 1 93 ? -12.004 -13.875 3.237 1.00 59.22 93 CYS A CA 1
ATOM 744 C C . CYS A 1 93 ? -13.298 -13.064 3.405 1.00 59.22 93 CYS A C 1
ATOM 746 O O . CYS A 1 93 ? -13.664 -12.783 4.542 1.00 59.22 93 CYS A O 1
ATOM 748 N N . TYR A 1 94 ? -14.057 -12.786 2.336 1.00 58.06 94 TYR A N 1
ATOM 749 C CA . TYR A 1 94 ? -15.288 -11.968 2.421 1.00 58.06 94 TYR A CA 1
ATOM 750 C C . TYR A 1 94 ? -16.376 -12.758 3.082 1.00 58.06 94 TYR A C 1
ATOM 752 O O . TYR A 1 94 ? -17.006 -12.304 4.032 1.00 58.06 94 TYR A O 1
ATOM 760 N N . ARG A 1 95 ? -16.531 -13.993 2.618 1.00 61.09 95 ARG A N 1
ATOM 761 C CA . ARG A 1 95 ? -17.453 -14.945 3.207 1.00 61.09 95 ARG A CA 1
ATOM 762 C C . ARG A 1 95 ? -17.180 -15.129 4.704 1.00 61.09 95 ARG A C 1
ATOM 764 O O . ARG A 1 95 ? -18.129 -15.179 5.480 1.00 61.09 95 ARG A O 1
ATOM 771 N N . LYS A 1 96 ? -15.907 -15.161 5.124 1.00 61.81 96 LYS A N 1
ATOM 772 C CA . LYS A 1 96 ? -15.524 -15.305 6.541 1.00 61.81 96 LYS A CA 1
ATOM 773 C C . LYS A 1 96 ? -15.659 -14.012 7.362 1.00 61.81 96 LYS A C 1
ATOM 775 O O . LYS A 1 96 ? -15.987 -14.090 8.541 1.00 61.81 96 LYS A O 1
ATOM 780 N N . ALA A 1 97 ? -15.450 -12.842 6.761 1.00 56.16 97 ALA A N 1
ATOM 781 C CA . ALA A 1 97 ? -15.576 -11.540 7.423 1.00 56.16 97 ALA A CA 1
ATOM 782 C C . ALA A 1 97 ? -17.026 -11.042 7.577 1.00 56.16 97 ALA A C 1
ATOM 784 O O . ALA A 1 97 ? -17.237 -10.024 8.227 1.00 56.16 97 ALA A O 1
ATOM 785 N N . LYS A 1 98 ? -18.010 -11.735 6.980 1.00 62.62 98 LYS A N 1
ATOM 786 C CA . LYS A 1 98 ? -19.350 -11.189 6.681 1.00 62.62 98 LYS A CA 1
ATOM 787 C C . LYS A 1 98 ? -19.264 -9.921 5.794 1.00 62.62 98 LYS A C 1
ATOM 789 O O . LYS A 1 98 ? -20.008 -8.968 5.986 1.00 62.62 98 LYS A O 1
ATOM 794 N N . VAL A 1 99 ? -18.404 -10.032 4.764 1.00 41.00 99 VAL A N 1
ATOM 795 C CA . VAL A 1 99 ? -18.035 -9.144 3.628 1.00 41.00 99 VAL A CA 1
ATOM 796 C C . VAL A 1 99 ? -16.682 -8.392 3.766 1.00 41.00 99 VAL A C 1
ATOM 798 O O . VAL A 1 99 ? -16.447 -7.690 4.741 1.00 41.00 99 VAL A O 1
ATOM 801 N N . GLY A 1 100 ? -15.817 -8.528 2.733 1.00 35.44 100 GLY A N 1
ATOM 802 C CA . GLY A 1 100 ? -14.524 -7.833 2.478 1.00 35.44 100 GLY A CA 1
ATOM 803 C C . GLY A 1 100 ? -13.233 -8.432 3.084 1.00 35.44 100 GLY A C 1
ATOM 804 O O . GLY A 1 100 ? -13.319 -9.266 3.979 1.00 35.44 100 GLY A O 1
ATOM 805 N N . TYR A 1 101 ? -11.977 -8.113 2.689 1.00 38.75 101 TYR A N 1
ATOM 806 C CA . TYR A 1 101 ? -11.306 -7.468 1.516 1.00 38.75 101 TYR A CA 1
ATOM 807 C C . TYR A 1 101 ? -9.793 -7.287 1.835 1.00 38.75 101 TYR A C 1
ATOM 809 O O . TYR A 1 101 ? -9.339 -6.224 2.245 1.00 38.75 101 TYR A O 1
ATOM 817 N N . ASN A 1 102 ? -8.998 -8.368 1.715 1.00 39.03 102 ASN A N 1
ATOM 818 C CA . ASN A 1 102 ? -7.600 -8.409 2.190 1.00 39.03 102 ASN A CA 1
ATOM 819 C C . ASN A 1 102 ? -6.674 -7.423 1.458 1.00 39.03 102 ASN A C 1
ATOM 821 O O . ASN A 1 102 ? -6.418 -7.580 0.267 1.00 39.03 102 ASN A O 1
ATOM 825 N N . VAL A 1 103 ? -6.054 -6.507 2.205 1.00 41.19 103 VAL A N 1
ATOM 826 C CA . VAL A 1 103 ? -4.937 -5.656 1.755 1.00 41.19 103 VAL A CA 1
ATOM 827 C C . VAL A 1 103 ? -3.880 -5.588 2.866 1.00 41.19 103 VAL A C 1
ATOM 829 O O . VAL A 1 103 ? -4.128 -5.979 4.007 1.00 41.19 103 VAL A O 1
ATOM 832 N N . LYS A 1 104 ? -2.666 -5.143 2.525 1.00 42.19 104 LYS A N 1
ATOM 833 C CA . LYS A 1 104 ? -1.551 -4.890 3.453 1.00 42.19 104 LYS A CA 1
ATOM 834 C C . LYS A 1 104 ? -1.351 -3.375 3.633 1.00 42.19 104 LYS A C 1
ATOM 836 O O . LYS A 1 104 ? -1.679 -2.617 2.732 1.00 42.19 104 LYS A O 1
ATOM 841 N N . LYS A 1 105 ? -0.709 -2.976 4.744 1.00 46.28 105 LYS A N 1
ATOM 842 C CA . LYS A 1 105 ? -0.383 -1.587 5.180 1.00 46.28 105 LYS A CA 1
ATOM 843 C C . LYS A 1 105 ? -1.404 -0.857 6.086 1.00 46.28 105 LYS A C 1
ATOM 845 O O . LYS A 1 105 ? -1.700 0.315 5.902 1.00 46.28 105 LYS A O 1
ATOM 850 N N . THR A 1 106 ? -1.789 -1.500 7.190 1.00 53.59 106 THR A N 1
ATOM 851 C CA . THR A 1 106 ? -1.862 -0.856 8.537 1.00 53.59 106 THR A CA 1
ATOM 852 C C . THR A 1 106 ? -1.506 -1.881 9.616 1.00 53.59 106 THR A C 1
ATOM 854 O O . THR A 1 106 ? -2.149 -2.004 10.656 1.00 53.59 106 THR A O 1
ATOM 857 N N . PHE A 1 107 ? -0.496 -2.701 9.315 1.00 59.81 107 PHE A N 1
ATOM 858 C CA . PHE A 1 107 ? -0.219 -3.925 10.064 1.00 59.81 107 PHE A CA 1
ATOM 859 C C . PHE A 1 107 ? 0.134 -3.637 11.529 1.00 59.81 107 PHE A C 1
ATOM 861 O O . PHE A 1 107 ? -0.350 -4.342 12.401 1.00 59.81 107 PHE A O 1
ATOM 868 N N . GLY A 1 108 ? 0.872 -2.552 11.801 1.00 67.06 108 GLY A N 1
ATOM 869 C CA . GLY A 1 108 ? 1.247 -2.140 13.158 1.00 67.06 108 GLY A CA 1
ATOM 870 C C . GLY A 1 108 ? 0.051 -1.936 14.092 1.00 67.06 108 GLY A C 1
ATOM 871 O O . GLY A 1 108 ? -0.025 -2.608 15.112 1.00 67.06 108 GLY A O 1
ATOM 872 N N . ILE A 1 109 ? -0.913 -1.077 13.734 1.00 76.25 109 ILE A N 1
ATOM 873 C CA . ILE A 1 109 ? -2.079 -0.790 14.596 1.00 76.25 109 ILE A CA 1
ATOM 874 C C . ILE A 1 109 ? -2.969 -2.029 14.742 1.00 76.25 109 ILE A C 1
ATOM 876 O O . ILE A 1 109 ? -3.388 -2.353 15.847 1.00 76.25 109 ILE A O 1
ATOM 880 N N . VAL A 1 110 ? -3.223 -2.762 13.654 1.00 79.00 110 VAL A N 1
ATOM 881 C CA . VAL A 1 110 ? -4.026 -3.993 13.714 1.00 79.00 110 VAL A CA 1
ATOM 882 C C . VAL A 1 110 ? -3.371 -5.061 14.596 1.00 79.00 110 VAL A C 1
ATOM 884 O O . VAL A 1 110 ? -4.060 -5.668 15.413 1.00 79.00 110 VAL A O 1
ATOM 887 N N . LEU A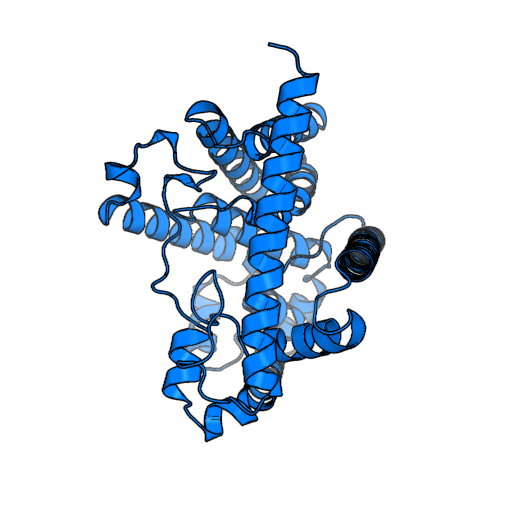 1 111 ? -2.058 -5.284 14.466 1.00 74.62 111 LEU A N 1
ATOM 888 C CA . LEU A 1 111 ? -1.333 -6.212 15.334 1.00 74.62 111 LEU A CA 1
ATOM 889 C C . LEU A 1 111 ? -1.342 -5.741 16.785 1.00 74.62 111 LEU A C 1
ATOM 891 O O . LEU A 1 111 ? -1.646 -6.533 17.667 1.00 74.62 111 LEU A O 1
ATOM 895 N N . PHE A 1 112 ? -1.036 -4.469 17.028 1.00 79.25 112 PHE A N 1
ATOM 896 C CA . PHE A 1 112 ? -0.988 -3.882 18.364 1.00 79.25 112 PHE A CA 1
ATOM 897 C C . PHE A 1 112 ? -2.325 -4.021 19.104 1.00 79.25 112 PHE A C 1
ATOM 899 O O . PHE A 1 112 ? -2.348 -4.429 20.261 1.00 79.25 112 PHE A O 1
ATOM 906 N N . LEU A 1 113 ? -3.448 -3.763 18.426 1.00 78.25 113 LEU A N 1
ATOM 907 C CA . LEU A 1 113 ? -4.780 -3.918 19.013 1.00 78.25 113 LEU A CA 1
ATOM 908 C C . LEU A 1 113 ? -5.214 -5.391 19.127 1.00 78.25 113 LEU A C 1
ATOM 910 O O . LEU A 1 113 ? -5.940 -5.737 20.052 1.00 78.25 113 LEU A O 1
ATOM 914 N N . GLY A 1 114 ? -4.818 -6.257 18.186 1.00 70.75 114 GLY A N 1
ATOM 915 C CA . GLY A 1 114 ? -5.273 -7.654 18.120 1.00 70.75 114 GLY A CA 1
ATOM 916 C C . GLY A 1 114 ? -4.382 -8.682 18.831 1.00 70.75 114 GLY A C 1
ATOM 917 O O . GLY A 1 114 ? -4.809 -9.818 19.026 1.00 70.75 114 GLY A O 1
ATOM 918 N N . ARG A 1 115 ? -3.138 -8.325 19.171 1.00 77.19 115 ARG A N 1
ATOM 919 C CA . ARG A 1 115 ? -2.117 -9.190 19.801 1.00 77.19 115 ARG A CA 1
ATOM 920 C C . ARG A 1 115 ? -1.379 -8.517 20.966 1.00 77.19 115 ARG A C 1
ATOM 922 O O . ARG A 1 115 ? -0.394 -9.083 21.440 1.00 77.19 115 ARG A O 1
ATOM 929 N N . GLY A 1 116 ? -1.793 -7.315 21.362 1.00 76.25 116 GLY A N 1
ATOM 930 C CA . GLY A 1 116 ? -1.090 -6.520 22.362 1.00 76.25 116 GLY A CA 1
ATOM 931 C C . GLY A 1 116 ? 0.242 -5.956 21.887 1.00 76.25 116 GLY A C 1
ATOM 932 O O . GLY A 1 116 ? 0.731 -6.252 20.791 1.00 76.25 116 GLY A O 1
ATOM 933 N N . PHE A 1 117 ? 0.871 -5.165 22.756 1.00 79.88 117 PHE A N 1
ATOM 934 C CA . PHE A 1 117 ? 2.175 -4.562 22.482 1.00 79.88 117 PHE A CA 1
ATOM 935 C C . PHE A 1 117 ? 3.267 -5.631 22.307 1.00 79.88 117 PHE A C 1
ATOM 937 O O . PHE A 1 117 ? 3.909 -5.713 21.257 1.00 79.88 117 PHE A O 1
ATOM 944 N N . THR A 1 118 ? 3.416 -6.526 23.286 1.00 79.56 118 THR A N 1
ATOM 945 C CA . THR A 1 118 ? 4.443 -7.581 23.277 1.00 79.56 118 THR A CA 1
ATOM 946 C C . THR A 1 118 ? 4.239 -8.586 22.141 1.00 79.56 118 THR A C 1
ATOM 948 O O . THR A 1 118 ? 5.210 -9.042 21.533 1.00 79.56 118 THR A O 1
ATOM 951 N N . GLY A 1 119 ? 2.990 -8.938 21.815 1.00 77.44 119 GLY A N 1
ATOM 952 C CA . GLY A 1 119 ? 2.693 -9.835 20.696 1.00 77.44 119 GLY A CA 1
ATOM 953 C C . GLY A 1 119 ? 2.961 -9.189 19.335 1.00 77.44 119 GLY A C 1
ATOM 954 O O . GLY A 1 119 ? 3.511 -9.850 18.451 1.00 77.44 119 GLY A O 1
ATOM 955 N 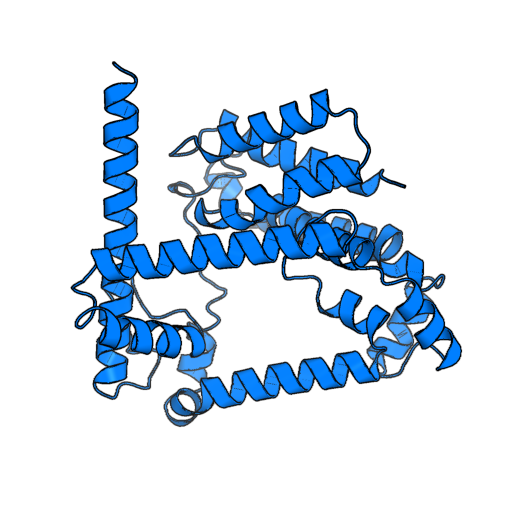N . ALA A 1 120 ? 2.651 -7.899 19.173 1.00 78.00 120 ALA A N 1
ATOM 956 C CA . ALA A 1 120 ? 3.009 -7.140 17.978 1.00 78.00 120 ALA A CA 1
ATOM 957 C C . ALA A 1 120 ? 4.533 -7.014 17.808 1.00 78.00 120 ALA A C 1
ATOM 959 O O . ALA A 1 120 ? 5.034 -7.245 16.707 1.00 78.00 120 ALA A O 1
ATOM 960 N N . LEU A 1 121 ? 5.274 -6.737 18.888 1.00 84.44 121 LEU A N 1
ATOM 961 C CA . LEU A 1 121 ? 6.738 -6.655 18.863 1.00 84.44 121 LEU A CA 1
ATOM 962 C C . LEU A 1 121 ? 7.377 -8.001 18.487 1.00 84.44 121 LEU A C 1
ATOM 964 O O . LEU A 1 121 ? 8.216 -8.048 17.591 1.00 84.44 121 LEU A O 1
ATOM 968 N N . LYS A 1 122 ? 6.930 -9.115 19.088 1.00 82.81 122 LYS A N 1
ATOM 969 C CA . LYS A 1 122 ? 7.389 -10.468 18.718 1.00 82.81 122 LYS A CA 1
ATOM 970 C C . LYS A 1 122 ? 7.158 -10.767 17.233 1.00 82.81 122 LYS A C 1
ATOM 972 O O . LYS A 1 122 ? 8.049 -11.293 16.573 1.00 82.81 122 LYS A O 1
ATOM 977 N N . LEU A 1 123 ? 5.998 -10.399 16.683 1.00 79.44 123 LEU A N 1
ATOM 978 C CA . LEU A 1 123 ? 5.711 -10.573 15.255 1.00 79.44 123 LEU A CA 1
ATOM 979 C C . LEU A 1 123 ? 6.582 -9.675 14.365 1.00 79.44 123 LEU A C 1
ATOM 981 O O . LEU A 1 123 ? 7.068 -10.145 13.339 1.00 79.44 123 LEU A O 1
ATOM 985 N N . ALA A 1 124 ? 6.830 -8.423 14.757 1.00 79.81 124 ALA A N 1
ATOM 986 C CA . ALA A 1 124 ? 7.744 -7.532 14.042 1.00 79.81 124 ALA A CA 1
ATOM 987 C C . ALA A 1 124 ? 9.183 -8.084 14.022 1.00 79.81 124 ALA A C 1
ATOM 989 O O . ALA A 1 124 ? 9.826 -8.070 12.973 1.00 79.81 124 ALA A O 1
ATOM 990 N N . MET A 1 125 ? 9.654 -8.657 15.136 1.00 87.50 125 MET A N 1
ATOM 991 C CA . MET A 1 125 ? 10.956 -9.330 15.207 1.00 87.50 125 MET A CA 1
ATOM 992 C C . MET A 1 125 ? 11.025 -10.564 14.300 1.00 87.50 125 MET A C 1
ATOM 994 O O . MET A 1 125 ? 12.006 -10.720 13.580 1.00 87.50 125 MET A O 1
ATOM 998 N N . VAL A 1 126 ? 9.976 -11.395 14.248 1.00 86.31 126 VAL A N 1
ATOM 999 C CA . VAL A 1 126 ? 9.901 -12.529 13.303 1.00 86.31 126 VAL A CA 1
ATOM 1000 C C . VAL A 1 126 ? 9.941 -12.043 11.849 1.00 86.31 126 VAL A C 1
ATOM 1002 O O . VAL A 1 126 ? 10.645 -12.622 11.023 1.00 86.31 126 VAL A O 1
ATOM 1005 N N . MET A 1 127 ? 9.247 -10.949 11.516 1.00 84.25 127 MET A N 1
ATOM 1006 C CA . MET A 1 127 ? 9.331 -10.352 10.176 1.00 84.25 127 MET A CA 1
ATOM 1007 C C . MET A 1 127 ? 10.752 -9.872 9.855 1.00 84.25 127 MET A C 1
ATOM 1009 O O . MET A 1 127 ? 11.237 -10.141 8.759 1.00 84.25 127 MET A O 1
ATOM 1013 N N . ALA A 1 128 ? 11.425 -9.205 10.797 1.00 87.31 128 ALA A N 1
ATOM 1014 C CA . ALA A 1 128 ? 12.802 -8.742 10.632 1.00 87.31 128 ALA A CA 1
ATOM 1015 C C . ALA A 1 128 ? 13.790 -9.910 10.457 1.00 87.31 128 ALA A C 1
ATOM 1017 O O . ALA A 1 128 ? 14.606 -9.880 9.540 1.00 87.31 128 ALA A O 1
ATOM 1018 N N . GLN A 1 129 ? 13.661 -10.970 11.261 1.00 90.69 129 GLN A N 1
ATOM 1019 C CA . GLN A 1 129 ? 14.450 -12.202 11.140 1.00 90.69 129 GLN A CA 1
ATOM 1020 C C . GLN A 1 129 ? 14.271 -12.862 9.768 1.00 90.69 129 GLN A C 1
ATOM 1022 O O . GLN A 1 129 ? 15.256 -13.239 9.141 1.00 90.69 129 GLN A O 1
ATOM 1027 N N . ILE A 1 130 ? 13.035 -12.947 9.261 1.00 89.00 130 ILE A N 1
ATOM 1028 C CA . ILE A 1 130 ? 12.757 -13.481 7.920 1.00 89.00 130 ILE A CA 1
ATOM 1029 C C . ILE A 1 130 ? 13.373 -12.588 6.832 1.00 89.00 130 ILE A C 1
ATOM 1031 O O . ILE A 1 130 ? 13.978 -13.110 5.900 1.00 89.00 130 ILE A O 1
ATOM 1035 N N . GLN A 1 131 ? 13.264 -11.256 6.934 1.00 89.56 131 GLN A N 1
ATOM 1036 C CA . GLN A 1 131 ? 13.913 -10.353 5.971 1.00 89.56 131 GLN A CA 1
ATOM 1037 C C . GLN A 1 131 ? 15.441 -10.500 5.986 1.00 89.56 131 GLN A C 1
ATOM 1039 O O . GLN A 1 131 ? 16.044 -10.548 4.919 1.00 89.56 131 GLN A O 1
ATOM 1044 N N . PHE A 1 132 ? 16.056 -10.623 7.166 1.00 92.38 132 PHE A N 1
ATOM 1045 C CA . PHE A 1 132 ? 17.496 -10.838 7.307 1.00 92.38 132 PHE A CA 1
ATOM 1046 C C . PHE A 1 132 ? 17.935 -12.189 6.728 1.00 92.38 132 PHE A C 1
ATOM 1048 O O . PHE A 1 132 ? 18.869 -12.232 5.935 1.00 92.38 132 PHE A O 1
ATOM 1055 N N . LEU A 1 133 ? 17.228 -13.278 7.053 1.00 93.31 133 LEU A N 1
ATOM 1056 C CA . LEU A 1 133 ? 17.517 -14.623 6.544 1.00 93.31 133 LEU A CA 1
ATOM 1057 C C . LEU A 1 133 ? 17.449 -14.685 5.012 1.00 93.31 133 LEU A C 1
ATOM 1059 O O . LEU A 1 133 ? 18.321 -15.269 4.378 1.00 93.31 133 LEU A O 1
ATOM 1063 N N . ILE A 1 134 ? 16.436 -14.049 4.418 1.00 93.19 134 ILE A N 1
ATOM 1064 C CA . ILE A 1 134 ? 16.278 -13.955 2.961 1.00 93.19 134 ILE A CA 1
ATOM 1065 C C . ILE A 1 134 ? 17.368 -13.057 2.347 1.00 93.19 134 ILE A C 1
ATOM 1067 O O . ILE A 1 134 ? 17.816 -13.321 1.240 1.00 93.19 134 ILE A O 1
ATOM 1071 N N . ALA A 1 135 ? 17.815 -12.005 3.035 1.00 94.06 135 ALA A N 1
ATOM 1072 C CA . ALA A 1 135 ? 18.862 -11.108 2.540 1.00 94.06 135 ALA A CA 1
ATOM 1073 C C . ALA A 1 135 ? 20.294 -11.651 2.716 1.00 94.06 135 ALA A C 1
ATOM 1075 O O . ALA A 1 135 ? 21.203 -11.180 2.034 1.00 94.06 135 ALA A O 1
ATOM 1076 N N . TYR A 1 136 ? 20.509 -12.618 3.615 1.00 94.38 136 TYR A N 1
ATOM 1077 C CA . TYR A 1 136 ? 21.830 -13.046 4.093 1.00 94.38 136 TYR A CA 1
ATOM 1078 C C . TYR A 1 136 ? 22.891 -13.280 2.992 1.00 94.38 136 TYR A C 1
ATOM 1080 O O . TYR A 1 136 ? 23.979 -12.716 3.127 1.00 94.38 136 TYR A O 1
ATOM 1088 N N . PRO A 1 137 ? 22.607 -13.981 1.869 1.00 92.88 137 PRO A N 1
ATOM 1089 C CA . PRO A 1 137 ? 23.601 -14.207 0.811 1.00 92.88 137 PRO A CA 1
ATOM 1090 C C . PRO A 1 137 ? 24.075 -12.941 0.081 1.00 92.88 137 PRO A C 1
ATOM 1092 O O . PRO A 1 137 ? 25.103 -12.979 -0.581 1.00 92.88 137 PRO A O 1
ATOM 1095 N N . PHE A 1 138 ? 23.324 -11.842 0.173 1.00 95.62 138 PHE A N 1
ATOM 1096 C CA . PHE A 1 138 ? 23.653 -10.548 -0.435 1.00 95.62 138 PHE A CA 1
ATOM 1097 C C . PHE A 1 138 ? 24.270 -9.580 0.584 1.00 95.62 138 PHE A C 1
ATOM 1099 O O . PHE A 1 138 ? 25.079 -8.728 0.225 1.00 95.62 138 PHE A O 1
ATOM 1106 N N . LEU A 1 139 ? 23.918 -9.727 1.868 1.00 94.56 139 LEU A N 1
ATOM 1107 C CA . LEU A 1 139 ? 24.518 -8.955 2.960 1.00 94.56 139 LEU A CA 1
ATOM 1108 C C . LEU A 1 139 ? 25.995 -9.307 3.179 1.00 94.56 139 LEU A C 1
ATOM 1110 O O . LEU A 1 139 ? 26.768 -8.421 3.527 1.00 94.56 139 LEU A O 1
ATOM 1114 N N . GLY A 1 140 ? 26.374 -10.573 2.972 1.00 92.75 140 GLY A N 1
ATOM 1115 C CA . GLY A 1 140 ? 27.769 -11.016 3.065 1.00 92.75 140 GLY A CA 1
ATOM 1116 C C . GLY A 1 140 ? 28.678 -10.455 1.965 1.00 92.75 140 GLY A C 1
ATOM 1117 O O . GLY A 1 140 ? 29.855 -10.241 2.227 1.00 92.75 140 GLY A O 1
ATOM 1118 N N . GLU A 1 141 ? 28.127 -10.185 0.777 1.00 96.12 141 GLU A N 1
ATOM 1119 C CA . GLU A 1 141 ? 28.868 -9.633 -0.365 1.00 96.12 141 GLU A CA 1
ATOM 1120 C C . GLU A 1 141 ? 28.931 -8.099 -0.300 1.00 96.12 141 GLU A C 1
ATOM 1122 O O . GLU A 1 141 ? 30.001 -7.504 -0.209 1.00 96.12 141 GLU A O 1
ATOM 1127 N N . ASN A 1 142 ? 27.767 -7.437 -0.297 1.00 96.62 142 ASN A N 1
ATOM 1128 C CA . ASN A 1 142 ? 27.679 -5.979 -0.274 1.00 96.62 142 ASN A CA 1
ATOM 1129 C C . ASN A 1 142 ? 26.390 -5.514 0.424 1.00 96.62 142 ASN A C 1
ATOM 1131 O O . ASN A 1 142 ? 25.398 -5.154 -0.215 1.00 96.62 142 ASN A O 1
ATOM 1135 N N . ALA A 1 143 ? 26.397 -5.484 1.762 1.00 95.06 143 ALA A N 1
ATOM 1136 C CA . ALA A 1 143 ? 25.239 -5.066 2.560 1.00 95.06 143 ALA A CA 1
ATOM 1137 C C . ALA A 1 143 ? 24.718 -3.653 2.224 1.00 95.06 143 ALA A C 1
ATOM 1139 O O . ALA A 1 143 ? 23.505 -3.433 2.213 1.00 95.06 143 ALA A O 1
ATOM 1140 N N . ILE A 1 144 ? 25.606 -2.697 1.930 1.00 94.62 144 ILE A N 1
ATOM 1141 C CA . ILE A 1 144 ? 25.222 -1.318 1.582 1.00 94.62 144 ILE A CA 1
ATOM 1142 C C . ILE A 1 144 ? 24.606 -1.279 0.177 1.00 94.62 144 ILE A C 1
ATOM 1144 O O . ILE A 1 144 ? 23.566 -0.647 -0.026 1.00 94.62 144 ILE A O 1
ATOM 1148 N N . GLY A 1 145 ? 25.193 -2.004 -0.778 1.00 93.56 145 GLY A N 1
ATOM 1149 C CA . GLY A 1 145 ? 24.652 -2.208 -2.121 1.00 93.56 145 GLY A CA 1
ATOM 1150 C C . GLY A 1 145 ? 23.266 -2.848 -2.094 1.00 93.56 145 GLY A C 1
ATOM 1151 O O . GLY A 1 145 ? 22.332 -2.319 -2.694 1.00 93.56 145 GLY A O 1
ATOM 1152 N N . TYR A 1 146 ? 23.095 -3.917 -1.309 1.00 94.38 146 TYR A N 1
ATOM 1153 C CA . TYR A 1 146 ? 21.801 -4.560 -1.088 1.00 94.38 146 TYR A CA 1
ATOM 1154 C C . TYR A 1 146 ? 20.768 -3.581 -0.523 1.00 94.38 146 TYR A C 1
ATOM 1156 O O . TYR A 1 146 ? 19.709 -3.401 -1.121 1.00 94.38 146 TYR A O 1
ATOM 1164 N N . LEU A 1 147 ? 21.059 -2.919 0.603 1.00 91.75 147 LEU A N 1
ATOM 1165 C CA . LEU A 1 147 ? 20.087 -2.045 1.268 1.00 91.75 147 LEU A CA 1
ATOM 1166 C C . LEU A 1 147 ? 19.715 -0.822 0.417 1.00 91.75 147 LEU A C 1
ATOM 1168 O O . LEU A 1 147 ? 18.538 -0.474 0.343 1.00 91.75 147 LEU A O 1
ATOM 1172 N N . SER A 1 148 ? 20.687 -0.198 -0.254 1.00 90.25 148 SER A N 1
ATOM 1173 C CA . SER A 1 148 ? 20.440 0.975 -1.105 1.00 90.25 148 SER A CA 1
ATOM 1174 C C . SER A 1 148 ? 19.618 0.651 -2.357 1.00 90.25 148 SER A C 1
ATOM 1176 O O . SER A 1 148 ? 18.785 1.465 -2.756 1.00 90.25 148 SER A O 1
ATOM 1178 N N . ARG A 1 149 ? 19.795 -0.539 -2.948 1.00 90.19 149 ARG A N 1
ATOM 1179 C CA . ARG A 1 149 ? 19.050 -0.991 -4.135 1.00 90.19 149 ARG A CA 1
ATOM 1180 C C . ARG A 1 149 ? 17.696 -1.610 -3.805 1.00 90.19 149 ARG A C 1
ATOM 1182 O O . ARG A 1 149 ? 16.687 -1.208 -4.377 1.00 90.19 149 ARG A O 1
ATOM 1189 N N . ALA A 1 150 ? 17.642 -2.552 -2.863 1.00 87.50 150 ALA A N 1
ATOM 1190 C CA . ALA A 1 150 ? 16.404 -3.225 -2.459 1.00 87.50 150 ALA A CA 1
ATOM 1191 C C . ALA A 1 150 ? 15.366 -2.264 -1.847 1.00 87.50 150 ALA A C 1
ATOM 1193 O O . ALA A 1 150 ? 14.171 -2.569 -1.844 1.00 87.50 150 ALA A O 1
ATOM 1194 N N . PHE A 1 151 ? 15.816 -1.111 -1.340 1.00 84.25 151 PHE A N 1
ATOM 1195 C CA . PHE A 1 151 ? 14.983 -0.058 -0.762 1.00 84.25 151 PHE A CA 1
ATOM 1196 C C . PHE A 1 151 ? 15.302 1.320 -1.379 1.00 84.25 151 PHE A C 1
ATOM 1198 O O . PHE A 1 151 ? 15.451 2.312 -0.666 1.00 84.25 151 PHE A O 1
ATOM 1205 N N . GLU A 1 152 ? 15.394 1.399 -2.712 1.00 79.62 152 GLU A N 1
ATOM 1206 C CA . GLU A 1 152 ? 15.692 2.639 -3.452 1.00 79.62 152 GLU A CA 1
ATOM 1207 C C . GLU A 1 152 ? 14.529 3.662 -3.386 1.00 79.62 152 GLU A C 1
ATOM 1209 O O . GLU A 1 152 ? 13.686 3.766 -4.279 1.00 79.62 152 GLU A O 1
ATOM 1214 N N . LEU A 1 153 ? 14.472 4.445 -2.301 1.00 73.06 153 LEU A N 1
ATOM 1215 C CA . LEU A 1 153 ? 13.408 5.433 -2.038 1.00 73.06 153 LEU A CA 1
ATOM 1216 C C . LEU A 1 153 ? 13.523 6.737 -2.852 1.00 73.06 153 LEU A C 1
ATOM 1218 O O . LEU A 1 153 ? 12.605 7.556 -2.830 1.00 73.06 153 LEU A O 1
ATOM 1222 N N . SER A 1 154 ? 14.634 6.955 -3.558 1.00 73.50 154 SER A N 1
ATOM 1223 C CA . SER A 1 154 ? 14.864 8.148 -4.388 1.00 73.50 154 SER A CA 1
ATOM 1224 C C . SER A 1 154 ? 14.138 8.099 -5.737 1.00 73.50 154 SER A C 1
ATOM 1226 O O . SER A 1 154 ? 13.937 9.146 -6.361 1.00 73.50 154 SER A O 1
ATOM 1228 N N . ARG A 1 155 ? 13.735 6.905 -6.201 1.00 73.50 155 ARG A N 1
ATOM 1229 C CA . ARG A 1 155 ? 13.140 6.704 -7.525 1.00 73.50 155 ARG A CA 1
ATOM 1230 C C . ARG A 1 155 ? 11.801 7.433 -7.651 1.00 73.50 155 ARG A C 1
ATOM 1232 O O . ARG A 1 155 ? 10.866 7.212 -6.885 1.00 73.50 155 ARG A O 1
ATOM 1239 N N . GLN A 1 156 ? 11.688 8.271 -8.678 1.00 71.06 156 GLN A N 1
ATOM 1240 C CA . GLN A 1 156 ? 10.473 9.025 -8.977 1.00 71.06 156 GLN A CA 1
ATOM 1241 C C . GLN A 1 156 ? 9.767 8.462 -10.213 1.00 71.06 156 GLN A C 1
ATOM 1243 O O . GLN A 1 156 ? 10.394 8.211 -11.241 1.00 71.06 156 GLN A O 1
ATOM 1248 N N . PHE A 1 157 ? 8.445 8.300 -10.138 1.00 78.19 157 PHE A N 1
ATOM 1249 C CA . PHE A 1 157 ? 7.633 8.015 -11.319 1.00 78.19 157 PHE A CA 1
ATOM 1250 C C . PHE A 1 157 ? 7.512 9.268 -12.193 1.00 78.19 157 PHE A C 1
ATOM 1252 O O . PHE A 1 157 ? 7.186 10.349 -11.701 1.00 78.19 157 PHE A O 1
ATOM 1259 N N . LEU A 1 158 ? 7.738 9.100 -13.496 1.00 82.19 158 LEU A N 1
ATOM 1260 C CA . LEU A 1 158 ? 7.652 10.172 -14.488 1.00 82.19 158 LEU A CA 1
ATOM 1261 C C . LEU A 1 158 ? 6.211 10.682 -14.627 1.00 82.19 158 LEU A C 1
ATOM 1263 O O . LEU A 1 158 ? 5.275 9.879 -14.661 1.00 82.19 158 LEU A O 1
ATOM 1267 N N . PHE A 1 159 ? 6.031 11.994 -14.809 1.00 87.56 159 PHE A N 1
ATOM 1268 C CA . PHE A 1 159 ? 4.712 12.613 -15.005 1.00 87.56 159 PHE A CA 1
ATOM 1269 C C . PHE A 1 159 ? 3.931 11.976 -16.164 1.00 87.56 159 PHE A C 1
ATOM 1271 O O . PHE A 1 159 ? 2.735 11.712 -16.042 1.00 87.56 159 PHE A O 1
ATOM 1278 N N . LYS A 1 160 ? 4.610 11.602 -17.261 1.00 85.56 160 LYS A N 1
ATOM 1279 C CA . LYS A 1 160 ? 3.981 10.892 -18.390 1.00 85.56 160 LYS A CA 1
ATOM 1280 C C . LYS A 1 160 ? 3.239 9.607 -17.990 1.00 85.56 160 LYS A C 1
ATOM 1282 O O . LYS A 1 160 ? 2.261 9.269 -18.651 1.00 85.56 160 LYS A O 1
ATOM 1287 N N . TRP A 1 161 ? 3.627 8.955 -16.892 1.00 87.56 161 TRP A N 1
ATOM 1288 C CA . TRP A 1 161 ? 3.040 7.705 -16.403 1.00 87.56 161 TRP A CA 1
ATOM 1289 C C . TRP A 1 161 ? 2.063 7.857 -15.229 1.00 87.56 161 TRP A C 1
ATOM 1291 O O . TRP A 1 161 ? 1.481 6.853 -14.818 1.00 87.56 161 TRP A O 1
ATOM 1301 N N . THR A 1 162 ? 1.850 9.069 -14.699 1.00 93.75 162 THR A N 1
ATOM 1302 C CA . THR A 1 162 ? 0.926 9.255 -13.569 1.00 93.75 162 THR A CA 1
ATOM 1303 C C . THR A 1 162 ? -0.533 9.062 -13.985 1.00 93.75 162 THR A C 1
ATOM 1305 O O . THR A 1 162 ? -0.950 9.518 -15.054 1.00 93.75 162 THR A O 1
ATOM 1308 N N . VAL A 1 163 ? -1.329 8.423 -13.132 1.00 95.38 163 VAL A N 1
ATOM 1309 C CA . VAL A 1 163 ? -2.794 8.344 -13.227 1.00 95.38 163 VAL A CA 1
ATOM 1310 C C . VAL A 1 163 ? -3.437 9.509 -12.477 1.00 95.38 163 VAL A C 1
ATOM 1312 O O . VAL A 1 163 ? -4.363 10.130 -12.994 1.00 95.38 163 VAL A O 1
ATOM 1315 N N . ASN A 1 164 ? -2.935 9.856 -11.290 1.00 96.31 164 ASN A N 1
ATOM 1316 C CA . ASN A 1 164 ? -3.443 10.947 -10.456 1.00 96.31 164 ASN A CA 1
ATOM 1317 C C . ASN A 1 164 ? -2.638 12.248 -10.632 1.00 96.31 164 ASN A C 1
ATOM 1319 O O . ASN A 1 164 ? -1.525 12.246 -11.153 1.00 96.31 164 ASN A O 1
ATOM 1323 N N . TRP A 1 165 ? -3.236 13.366 -10.213 1.00 97.19 165 TRP A N 1
ATOM 1324 C CA . TRP A 1 165 ? -2.658 14.716 -10.242 1.00 97.19 165 TRP A CA 1
ATOM 1325 C C . TRP A 1 165 ? -2.211 15.262 -11.612 1.00 97.19 165 TRP A C 1
ATOM 1327 O O . TRP A 1 165 ? -1.695 16.369 -11.657 1.00 97.19 165 TRP A O 1
ATOM 1337 N N . ARG A 1 166 ? -2.461 14.601 -12.754 1.00 96.69 166 ARG A N 1
ATOM 1338 C CA . ARG A 1 166 ? -2.071 15.132 -14.083 1.00 96.69 166 ARG A CA 1
ATOM 1339 C C . ARG A 1 166 ? -2.666 16.515 -14.368 1.00 96.69 166 ARG A C 1
ATOM 1341 O O . ARG A 1 166 ? -2.045 17.328 -15.044 1.00 96.69 166 ARG A O 1
ATOM 1348 N N . PHE A 1 167 ? -3.866 16.777 -13.858 1.00 97.25 167 PHE A N 1
ATOM 1349 C CA . PHE A 1 167 ? -4.581 18.037 -14.055 1.00 97.25 167 PHE A CA 1
ATOM 1350 C C . PHE A 1 167 ? -3.898 19.266 -13.431 1.00 97.25 167 PHE A C 1
ATOM 1352 O O . PHE A 1 167 ? -4.291 20.375 -13.770 1.00 97.25 167 PHE A O 1
ATOM 1359 N N . VAL A 1 168 ? -2.893 19.099 -12.557 1.00 97.00 168 VAL A N 1
ATOM 1360 C CA . VAL A 1 168 ? -2.154 20.231 -11.960 1.00 97.00 168 VAL A CA 1
ATOM 1361 C C . VAL A 1 168 ? -1.013 20.751 -12.846 1.00 97.00 168 VAL A C 1
ATOM 1363 O O . VAL A 1 168 ? -0.455 21.801 -12.549 1.00 97.00 168 VAL A O 1
ATOM 1366 N N . GLY A 1 169 ? -0.674 20.043 -13.932 1.00 96.50 169 GLY A N 1
ATOM 1367 C CA . GLY A 1 169 ? 0.477 20.353 -14.788 1.00 96.50 169 GLY A CA 1
ATOM 1368 C C . GLY A 1 169 ? 1.800 19.774 -14.268 1.00 96.50 169 GLY A C 1
ATOM 1369 O O . GLY A 1 169 ? 1.935 19.451 -13.087 1.00 96.50 169 GLY A O 1
ATOM 1370 N N . GLU A 1 170 ? 2.776 19.611 -15.165 1.00 95.50 170 GLU A N 1
ATOM 1371 C CA . GLU A 1 170 ? 4.051 18.943 -14.856 1.00 95.50 170 GLU A CA 1
ATOM 1372 C C . GLU A 1 170 ? 4.911 19.752 -13.874 1.00 95.50 170 GLU A C 1
ATOM 1374 O O . GLU A 1 170 ? 5.408 19.192 -12.898 1.00 95.50 170 GLU A O 1
ATOM 1379 N N . ASP A 1 171 ? 5.000 21.073 -14.054 1.00 96.25 171 ASP A N 1
ATOM 1380 C CA . ASP A 1 171 ? 5.810 21.959 -13.205 1.00 96.25 171 ASP A CA 1
ATOM 1381 C C . ASP A 1 171 ? 5.361 21.917 -11.737 1.00 96.25 171 ASP A C 1
ATOM 1383 O O . ASP A 1 171 ? 6.169 21.754 -10.820 1.00 96.25 171 ASP A O 1
ATOM 1387 N N . VAL A 1 172 ? 4.045 21.985 -11.501 1.00 96.50 172 VAL A N 1
ATOM 1388 C CA . VAL A 1 172 ? 3.457 21.883 -10.158 1.00 96.50 172 VAL A CA 1
ATOM 1389 C C . VAL A 1 172 ? 3.662 20.476 -9.593 1.00 96.50 172 VAL A C 1
ATOM 1391 O O . VAL A 1 172 ? 4.068 20.336 -8.439 1.00 96.50 172 VAL A O 1
ATOM 1394 N N . PHE A 1 173 ? 3.450 19.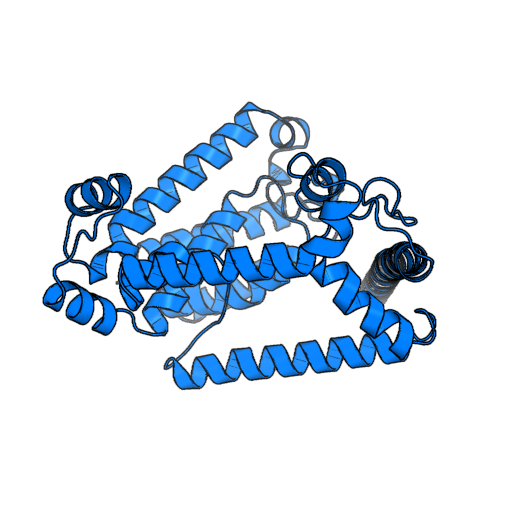435 -10.401 1.00 94.94 173 PHE A N 1
ATOM 1395 C CA . PHE A 1 173 ? 3.596 18.029 -10.011 1.00 94.94 173 PHE A CA 1
ATOM 1396 C C . PHE A 1 173 ? 5.034 17.638 -9.620 1.00 94.94 173 PHE A C 1
ATOM 1398 O O . PHE A 1 173 ? 5.245 16.808 -8.728 1.00 94.94 173 PHE A O 1
ATOM 1405 N N . LEU A 1 174 ? 6.037 18.215 -10.284 1.00 93.00 174 LEU A N 1
ATOM 1406 C CA . LEU A 1 174 ? 7.454 18.023 -9.967 1.00 93.00 174 LEU A CA 1
ATOM 1407 C C . LEU A 1 174 ? 7.935 18.929 -8.822 1.00 93.00 174 LEU A C 1
ATOM 1409 O O . LEU A 1 174 ? 8.993 18.676 -8.246 1.00 93.00 174 LEU A O 1
ATOM 1413 N N . SER A 1 175 ? 7.155 19.945 -8.442 1.00 95.12 175 SER A N 1
ATOM 1414 C CA . SER A 1 175 ? 7.553 20.913 -7.423 1.00 95.12 175 SER A CA 1
ATOM 1415 C C . SER A 1 175 ? 7.690 20.305 -6.013 1.00 95.12 175 SER A C 1
ATOM 1417 O O . SER A 1 175 ? 6.898 19.471 -5.547 1.00 95.12 175 SER A O 1
ATOM 1419 N N . ARG A 1 176 ? 8.704 20.781 -5.278 1.00 94.38 176 ARG A N 1
ATOM 1420 C CA . ARG A 1 176 ? 8.907 20.446 -3.860 1.00 94.38 176 ARG A CA 1
ATOM 1421 C C . ARG A 1 176 ? 7.747 20.925 -2.966 1.00 94.38 176 ARG A C 1
ATOM 1423 O O . ARG A 1 176 ? 7.335 20.124 -2.127 1.00 94.38 176 ARG A O 1
ATOM 1430 N N . PRO A 1 177 ? 7.173 22.138 -3.134 1.00 97.81 177 PRO A N 1
ATOM 1431 C CA . PRO A 1 177 ? 6.000 22.566 -2.371 1.00 97.81 177 PRO A CA 1
ATOM 1432 C C . PRO A 1 177 ? 4.811 21.612 -2.515 1.00 97.81 177 PRO A C 1
ATOM 1434 O O . PRO A 1 177 ? 4.302 21.150 -1.502 1.00 97.81 177 PRO A O 1
ATOM 1437 N N . PHE A 1 178 ? 4.425 21.226 -3.738 1.00 96.50 178 PHE A N 1
ATOM 1438 C CA . PHE A 1 178 ? 3.313 20.290 -3.958 1.00 96.50 178 PHE A CA 1
ATOM 1439 C C . PHE A 1 178 ? 3.545 18.938 -3.268 1.00 96.50 178 PHE A C 1
ATOM 1441 O O . PHE A 1 178 ? 2.661 18.418 -2.588 1.00 96.50 178 PHE A O 1
ATOM 1448 N N . SER A 1 179 ? 4.770 18.414 -3.370 1.00 93.12 179 SER A N 1
ATOM 1449 C CA . SER A 1 179 ? 5.184 17.172 -2.706 1.00 93.12 179 SER A CA 1
ATOM 1450 C C . SER A 1 179 ? 5.055 17.250 -1.176 1.00 93.12 179 SER A C 1
ATOM 1452 O O . SER A 1 179 ? 4.588 16.300 -0.547 1.00 93.12 179 SER A O 1
ATOM 1454 N N . ILE A 1 180 ? 5.435 18.384 -0.574 1.00 95.94 180 ILE A N 1
ATOM 1455 C CA . ILE A 1 180 ? 5.309 18.626 0.872 1.00 95.94 180 ILE A CA 1
ATOM 1456 C C . ILE A 1 180 ? 3.838 18.799 1.269 1.00 95.94 180 ILE A C 1
ATOM 1458 O O . ILE A 1 180 ? 3.411 18.194 2.248 1.00 95.94 180 ILE A O 1
ATOM 1462 N N . THR A 1 181 ? 3.041 19.549 0.504 1.00 97.69 181 THR A N 1
ATOM 1463 C CA . THR A 1 181 ? 1.605 19.738 0.765 1.00 97.69 181 THR A CA 1
ATOM 1464 C C . THR A 1 181 ? 0.859 18.404 0.767 1.00 97.69 181 THR A C 1
ATOM 1466 O O . THR A 1 181 ? 0.096 18.130 1.692 1.00 97.69 181 THR A O 1
ATOM 1469 N N . LEU A 1 182 ? 1.124 17.529 -0.212 1.00 97.12 182 LEU A N 1
ATOM 1470 C CA . LEU A 1 182 ? 0.572 16.172 -0.239 1.00 97.12 182 LEU A CA 1
ATOM 1471 C C . LEU A 1 182 ? 0.981 15.351 0.993 1.00 97.12 182 LEU A C 1
ATOM 1473 O O . LEU A 1 182 ? 0.126 14.706 1.597 1.00 97.12 182 LEU A O 1
ATOM 1477 N N . LEU A 1 183 ? 2.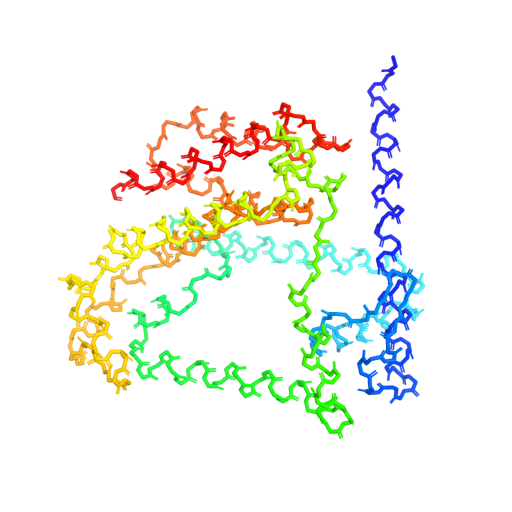254 15.404 1.403 1.00 95.81 183 LEU A N 1
ATOM 1478 C CA . LEU A 1 183 ? 2.743 14.694 2.589 1.00 95.81 183 LEU A CA 1
ATOM 1479 C C . LEU A 1 183 ? 2.094 15.203 3.887 1.00 95.81 183 LEU A C 1
ATOM 1481 O O . LEU A 1 183 ? 1.690 14.395 4.722 1.00 95.81 183 LEU A O 1
ATOM 1485 N N . VAL A 1 184 ? 1.953 16.521 4.051 1.00 98.06 184 VAL A N 1
ATOM 1486 C CA . VAL A 1 184 ? 1.281 17.120 5.214 1.00 98.06 184 VAL A CA 1
ATOM 1487 C C . VAL A 1 184 ? -0.180 16.675 5.263 1.00 98.06 184 VAL A C 1
ATOM 1489 O O . VAL A 1 184 ? -0.608 16.135 6.280 1.00 98.06 184 VAL A O 1
ATOM 1492 N N . MET A 1 185 ? -0.924 16.793 4.156 1.00 97.88 185 MET A N 1
ATOM 1493 C CA . MET A 1 185 ? -2.318 16.332 4.095 1.00 97.88 185 MET A CA 1
ATOM 1494 C C . MET A 1 185 ? -2.447 14.825 4.364 1.00 97.88 185 MET A C 1
ATOM 1496 O O . MET A 1 185 ? -3.346 14.412 5.098 1.00 97.88 185 MET A O 1
ATOM 1500 N N . HIS A 1 186 ? -1.526 14.007 3.842 1.00 97.19 186 HIS A N 1
ATOM 1501 C CA . HIS A 1 186 ? -1.471 12.570 4.112 1.00 97.19 186 HIS A CA 1
ATOM 1502 C C . HIS A 1 186 ? -1.353 12.274 5.610 1.00 97.19 186 HIS A C 1
ATOM 1504 O O . HIS A 1 186 ? -2.163 11.523 6.156 1.00 97.19 186 HIS A O 1
ATOM 1510 N N . VAL A 1 187 ? -0.380 12.895 6.284 1.00 96.56 187 VAL A N 1
ATOM 1511 C CA . VAL A 1 187 ? -0.155 12.715 7.723 1.00 96.56 187 VAL A CA 1
ATOM 1512 C C . VAL A 1 187 ? -1.343 13.239 8.531 1.00 96.56 187 VAL A C 1
ATOM 1514 O O . VAL A 1 187 ? -1.814 12.532 9.418 1.00 96.56 187 VAL A O 1
ATOM 1517 N N . SER A 1 188 ? -1.893 14.413 8.204 1.00 97.56 188 SER A N 1
ATOM 1518 C CA . SER A 1 188 ? -3.071 14.965 8.887 1.00 97.56 188 SER A CA 1
ATOM 1519 C C . SER A 1 188 ? -4.287 14.037 8.797 1.00 97.56 188 SER A C 1
ATOM 1521 O O . SER A 1 188 ? -4.939 13.780 9.811 1.00 97.56 188 SER A O 1
ATOM 1523 N N . VAL A 1 189 ? -4.579 13.484 7.614 1.00 97.62 189 VAL A N 1
ATOM 1524 C CA . VAL A 1 189 ? -5.702 12.550 7.433 1.00 97.62 189 VAL A CA 1
ATOM 1525 C C . VAL A 1 189 ? -5.427 11.215 8.130 1.00 97.62 189 VAL A C 1
ATOM 1527 O O . VAL A 1 189 ? -6.324 10.697 8.793 1.00 97.62 189 VAL A O 1
ATOM 1530 N N . LEU A 1 190 ? -4.202 10.678 8.074 1.00 95.62 190 LEU A N 1
ATOM 1531 C CA . LEU A 1 190 ? -3.842 9.478 8.841 1.00 95.62 190 LEU A CA 1
ATOM 1532 C C . LEU A 1 190 ? -4.004 9.691 10.351 1.00 95.62 190 LEU A C 1
ATOM 1534 O O . LEU A 1 190 ? -4.640 8.869 11.003 1.00 95.62 190 LEU A O 1
ATOM 1538 N N . VAL A 1 191 ? -3.493 10.790 10.913 1.00 94.06 191 VAL A N 1
ATOM 1539 C CA . VAL A 1 191 ? -3.634 11.114 12.345 1.00 94.06 191 VAL A CA 1
ATOM 1540 C C . VAL A 1 191 ? -5.107 11.249 12.731 1.00 94.06 191 VAL A C 1
ATOM 1542 O O . VAL A 1 191 ? -5.518 10.713 13.765 1.00 94.06 191 VAL A O 1
ATOM 1545 N N . TRP A 1 192 ? -5.928 11.882 11.887 1.00 95.81 192 TRP A N 1
ATOM 1546 C CA . TRP A 1 192 ? -7.373 11.946 12.098 1.00 95.81 192 TRP A CA 1
ATOM 1547 C C . TRP A 1 192 ? -8.008 10.548 12.118 1.00 95.81 192 TRP A C 1
ATOM 1549 O O . TRP A 1 192 ? -8.767 10.244 13.036 1.00 95.81 192 TRP A O 1
ATOM 1559 N N . PHE A 1 193 ? -7.668 9.663 11.175 1.00 95.69 193 PHE A N 1
ATOM 1560 C CA . PHE A 1 193 ? -8.186 8.289 11.141 1.00 95.69 193 PHE A CA 1
ATOM 1561 C C . PHE A 1 193 ? -7.707 7.440 12.327 1.00 95.69 193 PHE A C 1
ATOM 1563 O O . PHE A 1 193 ? -8.510 6.720 12.922 1.00 95.69 193 PHE A O 1
ATOM 1570 N N . ILE A 1 194 ? -6.437 7.557 12.726 1.00 92.19 194 ILE A N 1
ATOM 1571 C CA . ILE A 1 194 ? -5.876 6.893 13.911 1.00 92.19 194 ILE A CA 1
ATOM 1572 C C . ILE A 1 194 ? -6.695 7.273 15.147 1.00 92.19 194 ILE A C 1
ATOM 1574 O O . ILE A 1 194 ? -7.246 6.403 15.819 1.00 92.19 194 ILE A O 1
ATOM 1578 N N . THR A 1 195 ? -6.830 8.573 15.408 1.00 91.69 195 THR A N 1
ATOM 1579 C CA . THR A 1 195 ? -7.501 9.104 16.604 1.00 91.69 195 THR A CA 1
ATOM 1580 C C . THR A 1 195 ? -9.016 8.884 16.596 1.00 91.69 195 THR A C 1
ATOM 1582 O O . THR A 1 195 ? -9.576 8.479 17.611 1.00 91.69 195 THR A O 1
ATOM 1585 N N . ASN A 1 196 ? -9.689 9.099 15.461 1.00 91.75 196 ASN A N 1
ATOM 1586 C CA . ASN A 1 196 ? -11.155 9.120 15.384 1.00 91.75 196 ASN A CA 1
ATOM 1587 C C . ASN A 1 196 ? -11.789 7.805 14.919 1.00 91.75 196 ASN A C 1
ATOM 1589 O O . ASN A 1 196 ? -13.005 7.659 15.066 1.00 91.75 196 ASN A O 1
ATOM 1593 N N . LYS A 1 197 ? -11.026 6.856 14.356 1.00 91.81 197 LYS A N 1
ATOM 1594 C CA . LYS A 1 197 ? -11.530 5.555 13.870 1.00 91.81 197 LYS A CA 1
ATOM 1595 C C . LYS A 1 197 ? -10.751 4.376 14.440 1.00 91.81 197 LYS A C 1
ATOM 1597 O O . LYS A 1 197 ? -11.344 3.536 15.113 1.00 91.81 197 LYS A O 1
ATOM 1602 N N . TRP A 1 198 ? -9.450 4.292 14.176 1.00 93.25 198 TRP A N 1
ATOM 1603 C CA . TRP A 1 198 ? -8.693 3.056 14.391 1.00 93.25 198 TRP A CA 1
ATOM 1604 C C . TRP A 1 198 ? -8.349 2.803 15.863 1.00 93.25 198 TRP A C 1
ATOM 1606 O O . TRP A 1 198 ? -8.282 1.652 16.269 1.00 93.25 198 TRP A O 1
ATOM 1616 N N . LEU A 1 199 ? -8.224 3.837 16.700 1.00 92.06 199 LEU A N 1
ATOM 1617 C CA . LEU A 1 199 ? -8.055 3.665 18.149 1.00 92.06 199 LEU A CA 1
ATOM 1618 C C . LEU A 1 199 ? -9.378 3.528 18.924 1.00 92.06 199 LEU A C 1
ATOM 1620 O O . LEU A 1 199 ? -9.336 3.229 20.117 1.00 92.06 199 LEU A O 1
ATOM 1624 N N . ARG A 1 200 ? -10.556 3.637 18.283 1.00 89.88 200 ARG A N 1
ATOM 1625 C CA . ARG A 1 200 ? -11.863 3.446 18.956 1.00 89.88 200 ARG A CA 1
ATOM 1626 C C . ARG A 1 200 ? -11.977 2.151 19.788 1.00 89.88 200 ARG A C 1
ATOM 1628 O O . ARG A 1 200 ? -12.544 2.238 20.878 1.00 89.88 200 ARG A O 1
ATOM 1635 N N . PRO A 1 201 ? -11.446 0.978 19.369 1.00 89.12 201 PRO A N 1
ATOM 1636 C CA . PRO A 1 201 ? -11.510 -0.252 20.170 1.00 89.12 201 PRO A CA 1
ATOM 1637 C C . PRO A 1 201 ? -10.866 -0.144 21.561 1.00 89.12 201 PRO A C 1
ATOM 1639 O O . PRO A 1 201 ? -11.298 -0.841 22.484 1.00 89.12 201 PRO A O 1
ATOM 1642 N N . THR A 1 202 ? -9.875 0.745 21.715 1.00 89.38 202 THR A N 1
ATOM 1643 C CA . THR A 1 202 ? -9.153 0.995 22.977 1.00 89.38 202 THR A CA 1
ATOM 1644 C C . THR A 1 202 ? -9.990 1.740 24.008 1.00 89.38 202 THR A C 1
ATOM 1646 O O . THR A 1 202 ? -9.783 1.555 25.202 1.00 89.38 202 THR A O 1
ATOM 1649 N N . ARG A 1 203 ? -10.920 2.595 23.551 1.00 89.88 203 ARG A N 1
ATOM 1650 C CA . ARG A 1 203 ? -11.633 3.592 24.370 1.00 89.88 203 ARG A CA 1
ATOM 1651 C C . ARG A 1 203 ? -10.712 4.548 25.162 1.00 89.88 203 ARG A C 1
ATOM 1653 O O . ARG A 1 203 ? -11.194 5.217 26.070 1.00 89.88 203 ARG A O 1
ATOM 1660 N N . LYS A 1 204 ? -9.423 4.653 24.807 1.00 89.62 204 LYS A N 1
ATOM 1661 C CA . LYS A 1 204 ? -8.445 5.584 25.398 1.00 89.62 204 LYS A CA 1
ATOM 1662 C C . LYS A 1 204 ? -8.078 6.698 24.398 1.00 89.62 204 LYS A C 1
ATOM 1664 O O . LYS A 1 204 ? -8.056 6.442 23.192 1.00 89.62 204 LYS A O 1
ATOM 1669 N N . PRO A 1 205 ? -7.773 7.927 24.857 1.00 90.69 205 PRO A N 1
ATOM 1670 C CA . PRO A 1 205 ? -7.219 8.972 23.998 1.00 90.69 205 PRO A CA 1
ATOM 1671 C C . PRO A 1 205 ? -5.789 8.618 23.557 1.00 90.69 205 PRO A C 1
ATOM 1673 O O . PRO A 1 205 ? -5.090 7.861 24.231 1.00 90.69 205 PRO A O 1
ATOM 1676 N N . LEU A 1 206 ? -5.322 9.212 22.452 1.00 88.31 206 LEU A N 1
ATOM 1677 C CA . LEU A 1 206 ? -3.980 8.953 21.909 1.00 88.31 206 LEU A CA 1
ATOM 1678 C C . LEU A 1 206 ? -2.857 9.241 22.922 1.00 88.31 206 LEU A C 1
ATOM 1680 O O . LEU A 1 206 ? -1.884 8.494 22.965 1.00 88.31 206 LEU A O 1
ATOM 1684 N N . SER A 1 207 ? -3.006 10.269 23.762 1.00 88.62 207 SER A N 1
ATOM 1685 C CA . SER A 1 207 ? -2.039 10.628 24.812 1.00 88.62 207 SER A CA 1
ATOM 1686 C C . SER A 1 207 ? -1.775 9.488 25.803 1.00 88.62 207 SER A C 1
ATOM 1688 O O . SER A 1 207 ? -0.626 9.239 26.153 1.00 88.62 207 SER A O 1
ATOM 1690 N N . ALA A 1 208 ? -2.816 8.742 26.187 1.00 90.38 208 ALA A N 1
ATOM 1691 C CA . ALA A 1 208 ? -2.716 7.600 27.099 1.00 90.38 208 ALA A CA 1
ATOM 1692 C C . ALA A 1 208 ? -2.120 6.335 26.445 1.00 90.38 208 ALA A C 1
ATOM 1694 O O . ALA A 1 208 ? -1.841 5.361 27.137 1.00 90.38 208 ALA A O 1
ATOM 1695 N N . ILE A 1 209 ? -1.948 6.333 25.119 1.00 90.00 209 ILE A N 1
ATOM 1696 C CA . ILE A 1 209 ? -1.379 5.216 24.353 1.00 90.00 209 ILE A CA 1
ATOM 1697 C C . ILE A 1 209 ? 0.066 5.520 23.950 1.00 90.00 209 ILE A C 1
ATOM 1699 O O . ILE A 1 209 ? 0.927 4.653 24.055 1.00 90.00 209 ILE A O 1
ATOM 1703 N N . ILE A 1 210 ? 0.340 6.745 23.493 1.00 89.94 210 ILE A N 1
ATOM 1704 C CA . ILE A 1 210 ? 1.635 7.103 22.906 1.00 89.94 210 ILE A CA 1
ATOM 1705 C C . ILE A 1 210 ? 2.770 7.144 23.937 1.00 89.94 210 ILE A C 1
ATOM 1707 O O . ILE A 1 210 ? 3.872 6.724 23.608 1.00 89.94 210 ILE A O 1
ATOM 1711 N N . GLY A 1 211 ? 2.505 7.580 25.175 1.00 91.00 211 GLY A N 1
ATOM 1712 C CA . GLY A 1 211 ? 3.511 7.632 26.246 1.00 91.00 211 GLY A CA 1
ATOM 1713 C C . GLY A 1 211 ? 4.140 6.262 26.539 1.00 91.00 211 GLY A C 1
ATOM 1714 O O . GLY A 1 211 ? 5.334 6.100 26.287 1.00 91.00 211 GLY A O 1
ATOM 1715 N N . PRO A 1 212 ? 3.349 5.257 26.967 1.00 89.94 212 PRO A N 1
ATOM 1716 C CA . PRO A 1 212 ? 3.861 3.909 27.219 1.00 89.94 212 PRO A CA 1
ATOM 1717 C C . PRO A 1 212 ? 4.501 3.273 25.979 1.00 89.94 212 PRO A C 1
ATOM 1719 O O . PRO A 1 212 ? 5.580 2.700 26.068 1.00 89.94 212 PRO A O 1
ATOM 1722 N N . VAL A 1 213 ? 3.909 3.447 24.788 1.00 88.00 213 VAL A N 1
ATOM 1723 C CA . VAL A 1 213 ? 4.466 2.886 23.541 1.00 88.00 213 VAL A CA 1
ATOM 1724 C C . VAL A 1 213 ? 5.846 3.467 23.202 1.00 88.00 213 VAL A C 1
ATOM 1726 O O . VAL A 1 213 ? 6.709 2.726 22.734 1.00 88.00 213 VAL A O 1
ATOM 1729 N N . LEU A 1 214 ? 6.086 4.760 23.456 1.00 88.88 214 LEU A N 1
ATOM 1730 C CA . LEU A 1 214 ? 7.410 5.380 23.294 1.00 88.88 214 LEU A CA 1
ATOM 1731 C C . LEU A 1 214 ? 8.425 4.902 24.347 1.00 88.88 214 LEU A C 1
ATOM 1733 O O . LEU A 1 214 ? 9.621 4.900 24.072 1.00 88.88 214 LEU A O 1
ATOM 1737 N N . GLN A 1 215 ? 7.953 4.466 25.516 1.00 90.12 215 GLN A N 1
ATOM 1738 C CA . GLN A 1 215 ? 8.756 3.846 26.578 1.00 90.12 215 GLN A CA 1
ATOM 1739 C C . GLN A 1 215 ? 8.947 2.328 26.379 1.00 90.12 215 GLN A C 1
ATOM 1741 O O . GLN A 1 215 ? 9.602 1.683 27.190 1.00 90.12 215 GLN A O 1
ATOM 1746 N N . LEU A 1 216 ? 8.424 1.763 25.281 1.00 87.25 216 LEU A N 1
ATOM 1747 C CA . LEU A 1 216 ? 8.388 0.323 24.988 1.00 87.25 216 LEU A CA 1
ATOM 1748 C C . LEU A 1 216 ? 7.593 -0.509 26.016 1.00 87.25 216 LEU A C 1
ATOM 1750 O O . LEU A 1 216 ? 7.853 -1.698 26.208 1.00 87.25 216 LEU A O 1
ATOM 1754 N N . GLU A 1 217 ? 6.576 0.100 26.624 1.00 86.31 217 GLU A N 1
ATOM 1755 C CA . GLU A 1 217 ? 5.649 -0.522 27.567 1.00 86.31 217 GLU A CA 1
ATOM 1756 C C . GLU A 1 217 ? 4.245 -0.718 26.965 1.00 86.31 217 GLU A C 1
ATOM 1758 O O . GLU A 1 217 ? 3.844 -0.074 25.990 1.00 86.31 217 GLU A O 1
ATOM 1763 N N . SER A 1 218 ? 3.453 -1.611 27.569 1.00 86.12 218 SER A N 1
ATOM 1764 C CA . SER A 1 218 ? 2.048 -1.784 27.190 1.00 86.12 218 SER A CA 1
ATOM 1765 C C . SER A 1 218 ? 1.175 -0.677 27.802 1.00 86.12 218 SER A C 1
ATOM 1767 O O . SER A 1 218 ? 1.111 -0.573 29.025 1.00 86.12 218 SER A O 1
ATOM 1769 N N . PRO A 1 219 ? 0.394 0.085 27.010 1.00 89.25 219 PRO A N 1
ATOM 1770 C CA . PRO A 1 219 ? -0.606 1.022 27.535 1.00 89.25 219 PRO A CA 1
ATOM 1771 C C . PRO A 1 219 ? -1.899 0.329 28.014 1.00 89.25 219 PRO A C 1
ATOM 1773 O O . PRO A 1 219 ? -2.902 0.995 28.304 1.00 89.25 219 PRO A O 1
ATOM 1776 N N . PHE A 1 220 ? -1.913 -1.007 28.060 1.00 88.50 220 PHE A N 1
ATOM 1777 C CA . PHE A 1 220 ? -3.043 -1.831 28.479 1.00 88.50 220 PHE A CA 1
ATOM 1778 C C . PHE A 1 220 ? -2.611 -2.848 29.535 1.00 88.50 220 PHE A C 1
ATOM 1780 O O . PHE A 1 220 ? -1.605 -3.541 29.374 1.00 88.50 220 PHE A O 1
ATOM 1787 N N . SER A 1 221 ? -3.432 -2.995 30.573 1.00 88.38 221 SER A N 1
ATOM 1788 C CA . SER A 1 221 ? -3.405 -4.179 31.435 1.00 88.38 221 SER A CA 1
ATOM 1789 C C . SER A 1 221 ? -3.820 -5.443 30.652 1.00 88.38 221 SER A C 1
ATOM 1791 O O . SER A 1 221 ? -4.519 -5.328 29.641 1.00 88.38 221 SER A O 1
ATOM 1793 N N . PRO A 1 222 ? -3.481 -6.665 31.111 1.00 85.06 222 PRO A N 1
ATOM 1794 C CA . PRO A 1 222 ? -3.837 -7.902 30.401 1.00 85.06 222 PRO A CA 1
ATOM 1795 C C . PRO A 1 222 ? -5.347 -8.076 30.148 1.00 85.06 222 PRO A C 1
ATOM 1797 O O . PRO A 1 222 ? -5.756 -8.613 29.117 1.00 85.06 222 PRO A O 1
ATOM 1800 N N . LEU A 1 223 ? -6.190 -7.583 31.065 1.00 86.19 223 LEU A N 1
ATOM 1801 C CA . LEU A 1 223 ? -7.645 -7.594 30.902 1.00 86.19 223 LEU A CA 1
ATOM 1802 C C . LEU A 1 223 ? -8.101 -6.612 29.813 1.00 86.19 223 LEU A C 1
ATOM 1804 O O . LEU A 1 223 ? -8.933 -6.965 28.976 1.00 86.19 223 LEU A O 1
ATOM 1808 N N . GLU A 1 224 ? -7.554 -5.394 29.804 1.00 86.62 224 GLU A N 1
ATOM 1809 C CA . GLU A 1 224 ? -7.828 -4.411 28.752 1.00 86.62 224 GLU A CA 1
ATOM 1810 C C . GLU A 1 224 ? -7.360 -4.914 27.385 1.00 86.62 224 GLU A C 1
ATOM 1812 O O . GLU A 1 224 ? -8.100 -4.777 26.417 1.00 86.62 224 GLU A O 1
ATOM 1817 N N . GLU A 1 225 ? -6.185 -5.539 27.296 1.00 83.06 225 GLU A N 1
ATOM 1818 C CA . GLU A 1 225 ? -5.650 -6.089 26.047 1.00 83.06 225 GLU A CA 1
ATOM 1819 C C . GLU A 1 225 ? -6.600 -7.134 25.439 1.00 83.06 225 GLU A C 1
ATOM 1821 O O . GLU A 1 225 ? -6.986 -7.013 24.276 1.00 83.06 225 GLU A O 1
ATOM 1826 N N . SER A 1 226 ? -7.066 -8.097 26.243 1.00 78.88 226 SER A N 1
ATOM 1827 C CA . SER A 1 226 ? -8.061 -9.095 25.822 1.00 78.88 226 SER A CA 1
ATOM 1828 C C . SER A 1 226 ? -9.374 -8.444 25.359 1.00 78.88 226 SER A C 1
ATOM 1830 O O . SER A 1 226 ? -9.924 -8.771 24.300 1.00 78.88 226 SER A O 1
ATOM 1832 N N . GLN A 1 227 ? -9.852 -7.439 26.101 1.00 83.94 227 GLN A N 1
ATOM 1833 C CA . GLN A 1 227 ? -11.037 -6.671 25.729 1.00 83.94 227 GLN A CA 1
ATOM 1834 C C . GLN A 1 227 ? -10.863 -5.877 24.425 1.00 83.94 227 GLN A C 1
ATOM 1836 O O . GLN A 1 227 ? -11.808 -5.804 23.639 1.00 83.94 227 GLN A O 1
ATOM 1841 N N . VAL A 1 228 ? -9.696 -5.279 24.176 1.00 85.12 228 VAL A N 1
ATOM 1842 C CA . VAL A 1 228 ? -9.399 -4.577 22.920 1.00 85.12 228 VAL A CA 1
ATOM 1843 C C . VAL A 1 228 ? -9.330 -5.577 21.770 1.00 85.12 228 VAL A C 1
ATOM 1845 O O . VAL A 1 228 ? -10.026 -5.380 20.774 1.00 85.12 228 VAL A O 1
ATOM 1848 N N . ALA A 1 229 ? -8.604 -6.686 21.935 1.00 81.75 229 ALA A N 1
ATOM 1849 C CA . ALA A 1 229 ? -8.464 -7.728 20.921 1.00 81.75 229 ALA A CA 1
ATOM 1850 C C . ALA A 1 229 ? -9.819 -8.323 20.501 1.00 81.75 229 ALA A C 1
ATOM 1852 O O . ALA A 1 229 ? -10.075 -8.472 19.307 1.00 81.75 229 ALA A O 1
ATOM 1853 N N . SER A 1 230 ? -10.742 -8.557 21.444 1.00 81.75 230 SER A N 1
ATOM 1854 C CA . SER A 1 230 ? -12.108 -9.025 21.136 1.00 81.75 230 SER A CA 1
ATOM 1855 C C . SER A 1 230 ? -12.920 -8.082 20.228 1.00 81.75 230 SER A C 1
ATOM 1857 O O . SER A 1 230 ? -13.856 -8.518 19.559 1.00 81.75 230 SER A O 1
ATOM 1859 N N . ARG A 1 231 ? -12.556 -6.792 20.169 1.00 84.88 231 ARG A N 1
ATOM 1860 C CA . ARG A 1 231 ? -13.196 -5.765 19.325 1.00 84.88 231 ARG A CA 1
ATOM 1861 C C . ARG A 1 231 ? -12.504 -5.604 17.964 1.00 84.88 231 ARG A C 1
ATOM 1863 O O . ARG A 1 231 ? -13.035 -4.915 17.095 1.00 84.88 231 ARG A O 1
ATOM 1870 N N . VAL A 1 232 ? -11.349 -6.240 17.752 1.00 84.94 232 VAL A N 1
ATOM 1871 C CA . VAL A 1 232 ? -10.610 -6.258 16.477 1.00 84.94 232 VAL A CA 1
ATOM 1872 C C . VAL A 1 232 ? -11.219 -7.328 15.565 1.00 84.94 232 VAL A C 1
ATOM 1874 O O . VAL A 1 232 ? -10.666 -8.402 15.338 1.00 84.94 232 VAL A O 1
ATOM 1877 N N . THR A 1 233 ? -12.416 -7.041 15.055 1.00 84.81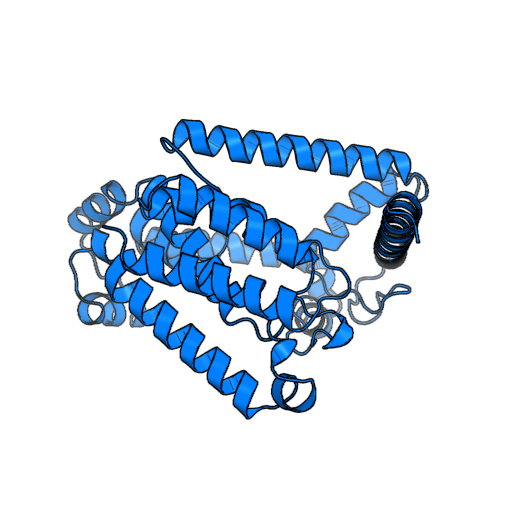 233 THR A N 1
ATOM 1878 C CA . THR A 1 233 ? -13.130 -7.929 14.126 1.00 84.81 233 THR A CA 1
ATOM 1879 C C . THR A 1 233 ? -12.451 -7.963 12.748 1.00 84.81 233 THR A C 1
ATOM 1881 O O . THR A 1 233 ? -11.747 -7.013 12.390 1.00 84.81 233 THR A O 1
ATOM 1884 N N . PRO A 1 234 ? -12.682 -9.003 11.918 1.00 79.44 234 PRO A N 1
ATOM 1885 C CA . PRO A 1 234 ? -12.184 -9.032 10.541 1.00 79.44 234 PRO A CA 1
ATOM 1886 C C . PRO A 1 234 ? -12.581 -7.782 9.748 1.00 79.44 234 PRO A C 1
ATOM 1888 O O . PRO A 1 234 ? -11.735 -7.184 9.097 1.00 79.44 234 PRO A O 1
ATOM 1891 N N . GLU A 1 235 ? -13.832 -7.335 9.881 1.00 83.50 235 GLU A N 1
ATOM 1892 C CA . GLU A 1 235 ? -14.356 -6.097 9.293 1.00 83.50 235 GLU A CA 1
ATOM 1893 C C . GLU A 1 235 ? -13.565 -4.852 9.740 1.00 83.50 235 GLU A C 1
ATOM 1895 O O . GLU A 1 235 ? -13.179 -4.033 8.905 1.00 83.50 235 GLU A O 1
ATOM 1900 N N . PHE A 1 236 ? -13.260 -4.722 11.038 1.00 87.12 236 PHE A N 1
ATOM 1901 C CA . PHE A 1 236 ? -12.466 -3.610 11.569 1.00 87.12 236 PHE A CA 1
ATOM 1902 C C . PHE A 1 236 ? -11.033 -3.615 11.019 1.00 87.12 236 PHE A C 1
ATOM 1904 O O . PHE A 1 236 ? -10.556 -2.583 10.537 1.00 87.12 236 PHE A O 1
ATOM 1911 N N . VAL A 1 237 ? -10.355 -4.770 11.058 1.00 85.88 237 VAL A N 1
ATOM 1912 C CA . VAL A 1 237 ? -8.993 -4.960 10.519 1.00 85.88 237 VAL A CA 1
ATOM 1913 C C . VAL A 1 237 ? -8.919 -4.478 9.078 1.00 85.88 237 VAL A C 1
ATOM 1915 O O . VAL A 1 237 ? -8.015 -3.756 8.662 1.00 85.88 237 VAL A O 1
ATOM 1918 N N . MET A 1 238 ? -9.912 -4.894 8.320 1.00 83.44 238 MET A N 1
ATOM 1919 C CA . MET A 1 238 ? -9.941 -4.823 6.883 1.00 83.44 238 MET A CA 1
ATOM 1920 C C . MET A 1 238 ? -10.381 -3.427 6.409 1.00 83.44 238 MET A C 1
ATOM 1922 O O . MET A 1 238 ? -9.711 -2.839 5.560 1.00 83.44 238 MET A O 1
ATOM 1926 N N . THR A 1 239 ? -11.370 -2.810 7.068 1.00 89.44 239 THR A N 1
ATOM 1927 C CA . THR A 1 239 ? -11.687 -1.375 6.919 1.00 89.44 239 THR A CA 1
ATOM 1928 C C . THR A 1 239 ? -10.480 -0.499 7.240 1.00 89.44 239 THR A C 1
ATOM 1930 O O . THR A 1 239 ? -10.174 0.433 6.495 1.00 89.44 239 THR A O 1
ATOM 1933 N N . THR A 1 240 ? -9.769 -0.801 8.331 1.00 91.38 240 THR A N 1
ATOM 1934 C CA . THR A 1 240 ? -8.575 -0.060 8.762 1.00 91.38 240 THR A CA 1
ATOM 1935 C C . THR A 1 240 ? -7.494 -0.100 7.686 1.00 91.38 240 THR A C 1
ATOM 1937 O O . THR A 1 240 ? -7.064 0.949 7.211 1.00 91.38 240 THR A O 1
ATOM 1940 N N . ILE A 1 241 ? -7.128 -1.297 7.214 1.00 88.50 241 ILE A N 1
ATOM 1941 C CA . ILE A 1 241 ? -6.054 -1.446 6.228 1.00 88.50 241 ILE A CA 1
ATOM 1942 C C . ILE A 1 241 ? -6.422 -0.853 4.862 1.00 88.50 241 ILE A C 1
ATOM 1944 O O . ILE A 1 241 ? -5.591 -0.179 4.248 1.00 88.50 241 ILE A O 1
ATOM 1948 N N . LEU A 1 242 ? -7.655 -1.047 4.382 1.00 90.31 242 LEU A N 1
ATOM 1949 C CA . LEU A 1 242 ? -8.070 -0.442 3.117 1.00 90.31 242 LEU A CA 1
ATOM 1950 C C . LEU A 1 242 ? -8.153 1.079 3.186 1.00 90.31 242 LEU A C 1
ATOM 1952 O O . LEU A 1 242 ? -7.723 1.734 2.241 1.00 90.31 242 LEU A O 1
ATOM 1956 N N . SER A 1 243 ? -8.706 1.644 4.264 1.00 94.31 243 SER A N 1
ATOM 1957 C CA . SER A 1 243 ? -8.830 3.101 4.389 1.00 94.31 243 SER A CA 1
ATOM 1958 C C . SER A 1 243 ? -7.452 3.759 4.448 1.00 94.31 243 SER A C 1
ATOM 1960 O O . SER A 1 243 ? -7.219 4.708 3.706 1.00 94.31 243 SER A O 1
ATOM 1962 N N . ALA A 1 244 ? -6.495 3.204 5.199 1.00 94.19 244 ALA A N 1
ATOM 1963 C CA . ALA A 1 244 ? -5.110 3.680 5.190 1.00 94.19 244 ALA A CA 1
ATOM 1964 C C . ALA A 1 244 ? -4.458 3.593 3.803 1.00 94.19 244 ALA A C 1
ATOM 1966 O O . ALA A 1 244 ? -3.786 4.528 3.372 1.00 94.19 244 ALA A O 1
ATOM 1967 N N . ASN A 1 245 ? -4.675 2.488 3.086 1.00 92.75 245 ASN A N 1
ATOM 1968 C CA . ASN A 1 245 ? -4.160 2.318 1.734 1.00 92.75 245 ASN A CA 1
ATOM 1969 C C . ASN A 1 245 ? -4.797 3.321 0.751 1.00 92.75 245 ASN A C 1
ATOM 1971 O O . ASN A 1 245 ? -4.080 3.934 -0.033 1.00 92.75 245 ASN A O 1
ATOM 1975 N N . ALA A 1 246 ? -6.107 3.567 0.834 1.00 95.19 246 ALA A N 1
ATOM 1976 C CA . ALA A 1 246 ? -6.794 4.584 0.036 1.00 95.19 246 ALA A CA 1
ATOM 1977 C C . ALA A 1 246 ? -6.300 6.010 0.353 1.00 95.19 246 ALA A C 1
ATOM 1979 O O . ALA A 1 246 ? -6.078 6.789 -0.569 1.00 95.19 246 ALA A O 1
ATOM 1980 N N . ILE A 1 247 ? -6.044 6.331 1.629 1.00 97.19 247 ILE A N 1
ATOM 1981 C CA . ILE A 1 247 ? -5.419 7.596 2.062 1.00 97.19 247 ILE A CA 1
ATOM 1982 C C . ILE A 1 247 ? -3.992 7.718 1.499 1.00 97.19 247 ILE A C 1
ATOM 1984 O O . ILE A 1 247 ? -3.595 8.786 1.038 1.00 97.19 247 ILE A O 1
ATOM 1988 N N . GLY A 1 248 ? -3.220 6.627 1.491 1.00 95.06 248 GLY A N 1
ATOM 1989 C CA . GLY A 1 248 ? -1.893 6.573 0.871 1.00 95.06 248 GLY A CA 1
ATOM 1990 C C . GLY A 1 248 ? -1.920 6.825 -0.633 1.00 95.06 248 GLY A C 1
ATOM 1991 O O . GLY A 1 248 ? -1.120 7.607 -1.132 1.00 95.06 248 GLY A O 1
ATOM 1992 N N . LEU A 1 249 ? -2.860 6.210 -1.352 1.00 95.69 249 LEU A N 1
ATOM 1993 C CA . LEU A 1 249 ? -2.995 6.373 -2.801 1.00 95.69 249 LEU A CA 1
ATOM 1994 C C . LEU A 1 249 ? -3.543 7.758 -3.176 1.00 95.69 249 LEU A C 1
ATOM 1996 O O . LEU A 1 249 ? -3.062 8.356 -4.133 1.00 95.69 249 LEU A O 1
ATOM 2000 N N . LEU A 1 250 ? -4.483 8.306 -2.400 1.00 97.19 250 LEU A N 1
ATOM 2001 C CA . LEU A 1 250 ? -5.014 9.657 -2.599 1.00 97.19 250 LEU A CA 1
ATOM 2002 C C . LEU A 1 250 ? -3.902 10.715 -2.568 1.00 97.19 250 LEU A C 1
ATOM 2004 O O . LEU A 1 250 ? -3.807 11.537 -3.477 1.00 97.19 250 LEU A O 1
ATOM 2008 N N . PHE A 1 251 ? -3.040 10.668 -1.551 1.00 97.25 251 PHE A N 1
ATOM 2009 C CA . PHE A 1 251 ? -1.967 11.648 -1.364 1.00 97.25 251 PHE A CA 1
ATOM 2010 C C . PHE A 1 251 ? -0.614 11.230 -1.960 1.00 97.25 251 PHE A C 1
ATOM 2012 O O . PHE A 1 251 ? 0.364 11.966 -1.844 1.00 97.25 251 PHE A O 1
ATOM 2019 N N . ALA A 1 252 ? -0.529 10.084 -2.641 1.00 94.62 252 ALA A N 1
ATOM 2020 C CA . ALA A 1 252 ? 0.652 9.740 -3.422 1.00 94.62 252 ALA A CA 1
ATOM 2021 C C . ALA A 1 252 ? 0.837 10.776 -4.538 1.00 94.62 252 ALA A C 1
ATOM 2023 O O . ALA A 1 252 ? -0.074 10.999 -5.333 1.00 94.62 252 ALA A O 1
ATOM 2024 N N . ARG A 1 253 ? 2.027 11.381 -4.639 1.00 93.50 253 ARG A N 1
ATOM 2025 C CA . ARG A 1 253 ? 2.332 12.355 -5.702 1.00 93.50 253 ARG A CA 1
ATOM 2026 C C . ARG A 1 253 ? 2.150 11.773 -7.101 1.00 93.50 253 ARG A C 1
ATOM 2028 O O . ARG A 1 253 ? 1.697 12.483 -7.983 1.00 93.50 253 ARG A O 1
ATOM 2035 N N . SER A 1 254 ? 2.479 10.497 -7.286 1.00 92.31 254 SER A N 1
ATOM 2036 C CA . SER A 1 254 ? 2.319 9.785 -8.551 1.00 92.31 254 SER A CA 1
ATOM 2037 C C . SER A 1 254 ? 1.787 8.380 -8.312 1.00 92.31 254 SER A C 1
ATOM 2039 O O . SER A 1 254 ? 2.262 7.680 -7.413 1.00 92.31 254 SER A O 1
ATOM 2041 N N . LEU A 1 255 ? 0.840 7.960 -9.145 1.00 92.94 255 LEU A N 1
ATOM 2042 C CA . LEU A 1 255 ? 0.327 6.597 -9.214 1.00 92.94 255 LEU A CA 1
ATOM 2043 C C . LEU A 1 255 ? 0.556 6.038 -10.610 1.00 92.94 255 LEU A C 1
ATOM 2045 O O . LEU A 1 255 ? 0.027 6.560 -11.585 1.00 92.94 255 LEU A O 1
ATOM 2049 N N . HIS A 1 256 ? 1.290 4.935 -10.696 1.00 89.44 256 HIS A N 1
ATOM 2050 C CA . HIS A 1 256 ? 1.369 4.128 -11.908 1.00 89.44 256 HIS A CA 1
ATOM 2051 C C . HIS A 1 256 ? 0.134 3.214 -12.064 1.00 89.44 256 HIS A C 1
ATOM 2053 O O . HIS A 1 256 ? -0.496 2.844 -11.073 1.00 89.44 256 HIS A O 1
ATOM 2059 N N . TYR A 1 257 ? -0.186 2.768 -13.283 1.00 87.62 257 TYR A N 1
ATOM 2060 C CA . TYR A 1 257 ? -1.343 1.893 -13.550 1.00 87.62 257 TYR A CA 1
ATOM 2061 C C . TYR A 1 257 ? -1.307 0.569 -12.771 1.00 87.62 257 TYR A C 1
ATOM 2063 O O . TYR A 1 257 ? -2.355 0.055 -12.395 1.00 87.62 257 TYR A O 1
ATOM 2071 N N . GLN A 1 258 ? -0.118 0.056 -12.432 1.00 83.31 258 GLN A N 1
ATOM 2072 C CA . GLN A 1 258 ? 0.048 -1.124 -11.566 1.00 83.31 258 GLN A CA 1
ATOM 2073 C C . GLN A 1 258 ? -0.653 -0.973 -10.197 1.00 83.31 258 GLN A C 1
ATOM 2075 O O . GLN A 1 258 ? -1.123 -1.964 -9.631 1.00 83.31 258 GLN A O 1
ATOM 2080 N N . PHE A 1 259 ? -0.794 0.256 -9.679 1.00 88.19 259 PHE A N 1
ATOM 2081 C CA . PHE A 1 259 ? -1.494 0.513 -8.418 1.00 88.19 259 PHE A CA 1
ATOM 2082 C C . PHE A 1 259 ? -3.018 0.341 -8.511 1.00 88.19 259 PHE A C 1
ATOM 2084 O O . PHE A 1 259 ? -3.657 0.226 -7.465 1.00 88.19 259 PHE A O 1
ATOM 2091 N N . TYR A 1 260 ? -3.601 0.230 -9.715 1.00 89.44 260 TYR A N 1
ATOM 2092 C CA . TYR A 1 260 ? -5.020 -0.102 -9.902 1.00 89.44 260 TYR A CA 1
ATOM 2093 C C . TYR A 1 260 ? -5.408 -1.379 -9.144 1.00 89.44 260 TYR A C 1
ATOM 2095 O O . TYR A 1 260 ? -6.476 -1.430 -8.543 1.00 89.44 260 TYR A O 1
ATOM 2103 N N . SER A 1 261 ? -4.501 -2.360 -9.067 1.00 85.62 261 SER A N 1
ATOM 2104 C CA . SER A 1 261 ? -4.674 -3.594 -8.284 1.00 85.62 261 SER A CA 1
ATOM 2105 C C . SER A 1 261 ? -5.065 -3.356 -6.817 1.00 85.62 261 SER A C 1
ATOM 2107 O O . SER A 1 261 ? -5.810 -4.145 -6.244 1.00 85.62 261 SER A O 1
ATOM 2109 N N . TYR A 1 262 ? -4.628 -2.252 -6.205 1.00 86.56 262 TYR A N 1
ATOM 2110 C CA . TYR A 1 262 ? -5.035 -1.872 -4.853 1.00 86.56 262 TYR A CA 1
ATOM 2111 C C . TYR A 1 262 ? -6.390 -1.152 -4.813 1.00 86.56 262 TYR A C 1
ATOM 2113 O O . TYR A 1 262 ? -7.114 -1.261 -3.823 1.00 86.56 262 TYR A O 1
ATOM 2121 N N . VAL A 1 263 ? -6.741 -0.399 -5.859 1.00 87.88 263 VAL A N 1
ATOM 2122 C CA . VAL A 1 263 ? -7.955 0.438 -5.909 1.00 87.88 263 VAL A CA 1
ATOM 2123 C C . VAL A 1 263 ? -9.186 -0.356 -6.356 1.00 87.88 263 VAL A C 1
ATOM 2125 O O . VAL A 1 263 ? -10.269 -0.177 -5.799 1.00 87.88 263 VAL A O 1
ATOM 2128 N N . ALA A 1 264 ? -9.007 -1.284 -7.300 1.00 86.12 264 ALA A N 1
ATOM 2129 C CA . ALA A 1 264 ? -10.034 -2.196 -7.805 1.00 86.12 264 ALA A CA 1
ATOM 2130 C C . ALA A 1 264 ? -10.732 -2.967 -6.676 1.00 86.12 264 ALA A C 1
ATOM 2132 O O . ALA A 1 264 ? -11.951 -3.103 -6.661 1.00 86.12 264 ALA A O 1
ATOM 2133 N N . TRP A 1 265 ? -9.945 -3.419 -5.697 1.00 80.25 265 TRP A N 1
ATOM 2134 C CA . TRP A 1 265 ? -10.418 -4.196 -4.556 1.00 80.25 265 TRP A CA 1
ATOM 2135 C C . TRP A 1 265 ? -10.797 -3.333 -3.345 1.00 80.25 265 TRP A C 1
ATOM 2137 O O . TRP A 1 265 ? -11.693 -3.698 -2.588 1.00 80.25 265 TRP A O 1
ATOM 2147 N N . SER A 1 266 ? -10.154 -2.178 -3.138 1.00 87.81 266 SER A N 1
ATOM 2148 C CA . SER A 1 266 ? -10.443 -1.350 -1.958 1.00 87.81 266 SER A CA 1
ATOM 2149 C C . SER A 1 266 ? -11.713 -0.513 -2.087 1.00 87.81 266 SER A C 1
ATOM 2151 O O . SER A 1 266 ? -12.498 -0.456 -1.138 1.00 87.81 266 SER A O 1
ATOM 2153 N N . THR A 1 267 ? -11.952 0.106 -3.243 1.00 90.25 267 THR A N 1
ATOM 2154 C CA . THR A 1 267 ? -13.072 1.042 -3.412 1.00 90.25 267 THR A CA 1
ATOM 2155 C C . THR A 1 267 ? -14.447 0.384 -3.274 1.00 90.25 267 THR A C 1
ATOM 2157 O O . THR A 1 267 ? -15.231 0.900 -2.476 1.00 90.25 267 THR A O 1
ATOM 2160 N N . PRO A 1 268 ? -14.770 -0.754 -3.929 1.00 90.06 268 PRO A N 1
ATOM 2161 C CA . PRO A 1 268 ? -16.095 -1.367 -3.796 1.00 90.06 268 PRO A CA 1
ATOM 2162 C C . PRO A 1 268 ? -16.446 -1.687 -2.342 1.00 90.06 268 PRO A C 1
ATOM 2164 O O . PRO A 1 268 ? -17.564 -1.429 -1.900 1.00 90.06 268 PRO A O 1
ATOM 2167 N N . TYR A 1 269 ? -15.469 -2.163 -1.562 1.00 89.75 269 TYR A N 1
ATOM 2168 C CA . TYR A 1 269 ? -15.675 -2.366 -0.135 1.00 89.75 269 TYR A CA 1
ATOM 2169 C C . TYR A 1 269 ? -15.860 -1.067 0.637 1.00 89.75 269 TYR A C 1
ATOM 2171 O O . TYR A 1 269 ? -16.780 -0.979 1.440 1.00 89.75 269 TYR A O 1
ATOM 2179 N N . LEU A 1 270 ? -14.967 -0.086 0.478 1.00 93.19 270 LEU A N 1
ATOM 2180 C CA . LEU A 1 270 ? -15.013 1.127 1.298 1.00 93.19 270 LEU A CA 1
ATOM 2181 C C . LEU A 1 270 ? -16.303 1.914 1.040 1.00 93.19 270 LEU A C 1
ATOM 2183 O O . LEU A 1 270 ? -16.883 2.459 1.978 1.00 93.19 270 LEU A O 1
ATOM 2187 N N . LEU A 1 271 ? -16.799 1.897 -0.201 1.00 92.56 271 LEU A N 1
ATOM 2188 C CA . LEU A 1 271 ? -18.108 2.434 -0.560 1.00 92.56 271 LEU A CA 1
ATOM 2189 C C . LEU A 1 271 ? -19.244 1.637 0.099 1.00 92.56 271 LEU A C 1
ATOM 2191 O O . LEU A 1 271 ? -20.078 2.249 0.767 1.00 92.56 271 LEU A O 1
ATOM 2195 N N . TRP A 1 272 ? -19.240 0.301 0.017 1.00 90.56 272 TRP A N 1
ATOM 2196 C CA . TRP A 1 272 ? -20.209 -0.549 0.725 1.00 90.56 272 TRP A CA 1
ATOM 2197 C C . TRP A 1 272 ? -20.209 -0.297 2.242 1.00 90.56 272 TRP A C 1
ATOM 2199 O O . TRP A 1 272 ? -21.250 -0.008 2.833 1.00 90.56 272 TRP A O 1
ATOM 2209 N N . ARG A 1 273 ? -19.028 -0.305 2.872 1.00 90.50 273 ARG A N 1
ATOM 2210 C CA . ARG A 1 273 ? -18.843 -0.126 4.319 1.00 90.50 273 ARG A CA 1
ATOM 2211 C C . ARG A 1 273 ? -19.176 1.284 4.806 1.00 90.50 273 ARG A C 1
ATOM 2213 O O . ARG A 1 273 ? -19.451 1.471 5.995 1.00 90.50 273 ARG A O 1
ATOM 2220 N N . SER A 1 274 ? -19.176 2.269 3.907 1.00 92.94 274 SER A N 1
ATOM 2221 C CA . SER A 1 274 ? -19.644 3.621 4.216 1.00 92.94 274 SER A CA 1
ATOM 2222 C C . SER A 1 274 ? -21.168 3.747 4.318 1.00 92.94 274 SER A C 1
ATOM 2224 O O . SER A 1 274 ? -21.651 4.726 4.883 1.00 92.94 274 SER A O 1
ATOM 2226 N N . GLY A 1 275 ? -21.925 2.762 3.818 1.00 90.12 275 GLY A N 1
ATOM 2227 C CA . GLY A 1 275 ? -23.386 2.730 3.910 1.00 90.12 275 GLY A CA 1
ATOM 2228 C C . GLY A 1 275 ? -24.119 3.689 2.964 1.00 90.12 275 GLY A C 1
ATOM 2229 O O . GLY A 1 275 ? -25.316 3.909 3.140 1.00 90.12 275 GLY A O 1
ATOM 2230 N N . ILE A 1 276 ? -23.440 4.272 1.968 1.00 93.12 276 ILE A N 1
ATOM 2231 C CA . ILE A 1 276 ? -24.100 5.088 0.935 1.00 93.12 276 ILE A CA 1
ATOM 2232 C C . ILE A 1 276 ? -25.060 4.252 0.074 1.00 93.12 276 ILE A C 1
ATOM 2234 O O . ILE A 1 276 ? -24.905 3.037 -0.047 1.00 93.12 276 ILE A O 1
ATOM 2238 N N . ASN A 1 277 ? -26.029 4.904 -0.576 1.00 92.12 277 ASN A N 1
ATOM 2239 C CA . ASN A 1 277 ? -26.968 4.225 -1.472 1.00 92.12 277 ASN A CA 1
ATOM 2240 C C . ASN A 1 277 ? -26.221 3.460 -2.599 1.00 92.12 277 ASN A C 1
ATOM 2242 O O . ASN A 1 277 ? -25.303 4.035 -3.195 1.00 92.12 277 ASN A O 1
ATOM 2246 N N . PRO A 1 278 ? -26.612 2.210 -2.933 1.00 91.44 278 PRO A N 1
ATOM 2247 C CA . PRO A 1 278 ? -25.962 1.401 -3.968 1.00 91.44 278 PRO A CA 1
ATOM 2248 C C . PRO A 1 278 ? -25.785 2.094 -5.325 1.00 91.44 278 PRO A C 1
ATOM 2250 O O . PRO A 1 278 ? -24.759 1.889 -5.966 1.00 91.44 278 PRO A O 1
ATOM 2253 N N . VAL A 1 279 ? -26.710 2.964 -5.747 1.00 93.94 279 VAL A N 1
ATOM 2254 C CA . VAL A 1 279 ? -26.585 3.726 -7.005 1.00 93.94 279 VAL A CA 1
ATOM 2255 C C . VAL A 1 279 ? -25.318 4.588 -7.005 1.00 93.94 279 VAL A C 1
ATOM 2257 O O . VAL A 1 279 ? -24.575 4.596 -7.986 1.00 93.94 279 VAL A O 1
ATOM 2260 N N . PHE A 1 280 ? -25.005 5.249 -5.886 1.00 93.94 280 PHE A N 1
ATOM 2261 C CA . PHE A 1 280 ? -23.761 6.007 -5.741 1.00 93.94 280 PHE A CA 1
ATOM 2262 C C . PHE A 1 280 ? -22.534 5.096 -5.584 1.00 93.94 280 PHE A C 1
ATOM 2264 O O . PHE A 1 280 ? -21.460 5.470 -6.050 1.00 93.94 280 PHE A O 1
ATOM 2271 N N . GLN A 1 281 ? -22.672 3.897 -4.995 1.00 92.31 281 GLN A N 1
ATOM 2272 C CA . GLN A 1 281 ? -21.575 2.915 -4.934 1.00 92.31 281 GLN A CA 1
ATOM 2273 C C . GLN A 1 281 ? -21.153 2.483 -6.345 1.00 92.31 281 GLN A C 1
ATOM 2275 O O . GLN A 1 281 ? -19.987 2.624 -6.713 1.00 92.31 281 GLN A O 1
ATOM 2280 N N . TYR A 1 282 ? -22.110 2.015 -7.154 1.00 92.56 282 TYR A N 1
ATOM 2281 C CA . TYR A 1 282 ? -21.862 1.594 -8.532 1.00 92.56 282 TYR A CA 1
ATOM 2282 C C . TYR A 1 282 ? -21.439 2.766 -9.424 1.00 92.56 282 TYR A C 1
ATOM 2284 O O . TYR A 1 282 ? -20.539 2.598 -10.241 1.00 92.56 282 TYR A O 1
ATOM 2292 N N . GLY A 1 283 ? -22.012 3.960 -9.236 1.00 96.56 283 GLY A N 1
ATOM 2293 C CA . GLY A 1 283 ? -21.616 5.166 -9.969 1.00 96.56 283 GLY A CA 1
ATOM 2294 C C . GLY A 1 283 ? -20.162 5.576 -9.712 1.00 96.56 283 GLY A C 1
ATOM 2295 O O . GLY A 1 283 ? -19.399 5.760 -10.659 1.00 96.56 283 GLY A O 1
ATOM 2296 N N . LEU A 1 284 ? -19.742 5.663 -8.444 1.00 96.25 284 LEU A N 1
ATOM 2297 C CA . LEU A 1 284 ? -18.353 5.976 -8.084 1.00 96.25 284 LEU A CA 1
ATOM 2298 C C . LEU A 1 284 ? -17.383 4.880 -8.547 1.00 96.25 284 LEU A C 1
ATOM 2300 O O . LEU A 1 284 ? -16.316 5.195 -9.073 1.00 96.25 284 LEU A O 1
ATOM 2304 N N . TRP A 1 285 ? -17.757 3.604 -8.414 1.00 94.12 285 TRP A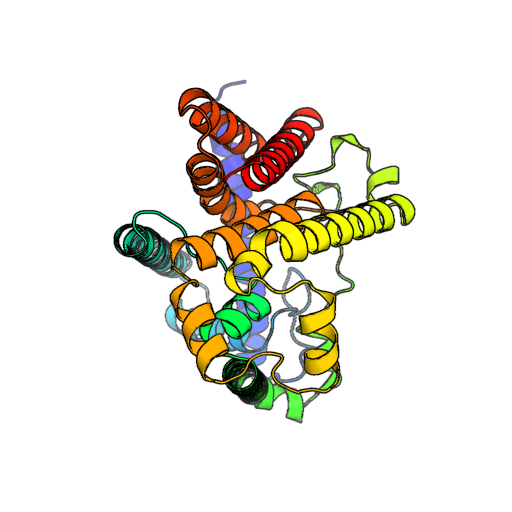 N 1
ATOM 2305 C CA . TRP A 1 285 ? -16.934 2.496 -8.901 1.00 94.12 285 TRP A CA 1
ATOM 2306 C C . TRP A 1 285 ? -16.789 2.512 -10.432 1.00 94.12 285 TRP A C 1
ATOM 2308 O O . TRP A 1 285 ? -15.672 2.383 -10.926 1.00 94.12 285 TRP A O 1
ATOM 2318 N N . ALA A 1 286 ? -17.860 2.770 -11.188 1.00 94.94 286 ALA A N 1
ATOM 2319 C CA . ALA A 1 286 ? -17.807 2.895 -12.646 1.00 94.94 286 ALA A CA 1
ATOM 2320 C C . ALA A 1 286 ? -16.975 4.107 -13.108 1.00 94.94 286 ALA A C 1
ATOM 2322 O O . ALA A 1 286 ? -16.223 4.004 -14.077 1.00 94.94 286 ALA A O 1
ATOM 2323 N N . LEU A 1 287 ? -17.056 5.240 -12.399 1.00 97.44 287 LEU A N 1
ATOM 2324 C CA . LEU A 1 287 ? -16.211 6.414 -12.652 1.00 97.44 287 LEU A CA 1
ATOM 2325 C C . LEU A 1 287 ? -14.728 6.118 -12.405 1.00 97.44 287 LEU A C 1
ATOM 2327 O O . LEU A 1 287 ? -13.883 6.530 -13.198 1.00 97.44 287 LEU A O 1
ATOM 2331 N N . GLN A 1 288 ? -14.409 5.378 -11.341 1.00 95.75 288 GLN A N 1
ATOM 2332 C CA . GLN A 1 288 ? -13.051 4.903 -11.088 1.00 95.75 288 GLN A CA 1
ATOM 2333 C C . GLN A 1 288 ? -12.578 3.946 -12.183 1.00 95.75 288 GLN A C 1
ATOM 2335 O O . GLN A 1 288 ? -11.474 4.116 -12.696 1.00 95.75 288 GLN A O 1
ATOM 2340 N N . GLU A 1 289 ? -13.402 2.965 -12.549 1.00 94.00 289 GLU A N 1
ATOM 2341 C CA . GLU A 1 289 ? -13.078 1.986 -13.584 1.00 94.00 289 GLU A CA 1
ATOM 2342 C C . GLU A 1 289 ? -12.750 2.683 -14.904 1.00 94.00 289 GLU A C 1
ATOM 2344 O O . GLU A 1 289 ? -11.691 2.462 -15.489 1.00 94.00 289 GLU A O 1
ATOM 2349 N N . TRP A 1 290 ? -13.609 3.611 -15.328 1.00 96.94 290 TRP A N 1
ATOM 2350 C CA . TRP A 1 290 ? -13.358 4.450 -16.490 1.00 96.94 290 TRP A CA 1
ATOM 2351 C C . TRP A 1 290 ? -12.047 5.238 -16.356 1.00 96.94 290 TRP A C 1
ATOM 2353 O O . TRP A 1 290 ? -11.203 5.170 -17.248 1.00 96.94 290 TRP A O 1
ATOM 2363 N N . ALA A 1 291 ? -11.844 5.944 -15.239 1.00 96.75 291 ALA A N 1
ATOM 2364 C CA . ALA A 1 291 ? -10.697 6.828 -15.046 1.00 96.75 291 ALA A CA 1
ATOM 2365 C C . ALA A 1 291 ? -9.343 6.102 -15.123 1.00 96.75 291 ALA A C 1
ATOM 2367 O O . ALA A 1 291 ? -8.403 6.627 -15.723 1.00 96.75 291 ALA A O 1
ATOM 2368 N N . TRP A 1 292 ? -9.257 4.893 -14.558 1.00 94.56 292 TRP A N 1
ATOM 2369 C CA . TRP A 1 292 ? -8.045 4.068 -14.564 1.00 94.56 292 TRP A CA 1
ATOM 2370 C C . TRP A 1 292 ? -7.810 3.315 -15.885 1.00 94.56 292 TRP A C 1
ATOM 2372 O O . TRP A 1 292 ? -6.671 2.949 -16.167 1.00 94.56 292 TRP A O 1
ATOM 2382 N N . ASN A 1 293 ? -8.837 3.133 -16.724 1.00 92.94 293 ASN A N 1
ATOM 2383 C CA . ASN A 1 293 ? -8.702 2.539 -18.063 1.00 92.94 293 ASN A CA 1
ATOM 2384 C C . ASN A 1 293 ? -8.347 3.560 -19.171 1.00 92.94 293 ASN A C 1
ATOM 2386 O O . ASN A 1 293 ? -8.098 3.169 -20.314 1.00 92.94 293 ASN A O 1
ATOM 2390 N N . VAL A 1 294 ? -8.308 4.866 -18.876 1.00 92.31 294 VAL A N 1
ATOM 2391 C CA . VAL A 1 294 ? -7.835 5.890 -19.827 1.00 92.31 294 VAL A CA 1
ATOM 2392 C C . VAL A 1 294 ? -6.304 5.923 -19.827 1.00 92.31 294 VAL A C 1
ATOM 2394 O O . VAL A 1 294 ? -5.704 6.429 -18.882 1.00 92.31 294 VAL A O 1
ATOM 2397 N N . TYR A 1 295 ? -5.684 5.422 -20.902 1.00 86.25 295 TYR A N 1
ATOM 2398 C CA . TYR A 1 295 ? -4.227 5.377 -21.088 1.00 86.25 295 TYR A CA 1
ATOM 2399 C C . TYR A 1 295 ? -3.775 6.081 -22.390 1.00 86.25 295 TYR A C 1
ATOM 2401 O O . TYR A 1 295 ? -4.300 5.750 -23.459 1.00 86.25 295 TYR A O 1
ATOM 2409 N N . PRO A 1 296 ? -2.768 6.982 -22.343 1.00 91.12 296 PRO A N 1
ATOM 2410 C CA . PRO A 1 296 ? -2.281 7.655 -21.136 1.00 91.12 296 PRO A CA 1
ATOM 2411 C C . PRO A 1 296 ? -3.404 8.492 -20.499 1.00 91.12 296 PRO A C 1
ATOM 2413 O O . PRO A 1 296 ? -4.408 8.800 -21.143 1.00 91.12 296 PRO A O 1
ATOM 2416 N N . SER A 1 297 ? -3.246 8.858 -19.228 1.00 95.31 297 SER A N 1
ATOM 2417 C CA . SER A 1 297 ? -4.294 9.570 -18.497 1.00 95.31 297 SER A CA 1
ATOM 2418 C C . SER A 1 297 ? -4.447 10.993 -19.038 1.00 95.31 297 SER A C 1
ATOM 2420 O O . SER A 1 297 ? -3.522 11.581 -19.600 1.00 95.31 297 SER A O 1
ATOM 2422 N N . THR A 1 298 ? -5.631 11.563 -18.856 1.00 96.88 298 THR A N 1
ATOM 2423 C CA . THR A 1 298 ? -5.965 12.939 -19.248 1.00 96.88 298 THR A CA 1
ATOM 2424 C C . THR A 1 298 ? -6.173 13.786 -17.994 1.00 96.88 298 THR A C 1
ATOM 2426 O O . THR A 1 298 ? -6.385 13.213 -16.923 1.00 96.88 298 THR A O 1
ATOM 2429 N N . PRO A 1 299 ? -6.174 15.130 -18.074 1.00 97.75 299 PRO A N 1
ATOM 2430 C CA . PRO A 1 299 ? -6.590 15.966 -16.950 1.00 97.75 299 PRO A CA 1
ATOM 2431 C C . PRO A 1 299 ? -7.948 15.529 -16.378 1.00 97.75 299 PRO A C 1
ATOM 2433 O O . PRO A 1 299 ? -8.061 15.327 -15.176 1.00 97.75 299 PRO A O 1
ATOM 2436 N N . VAL A 1 300 ? -8.940 15.251 -17.235 1.00 98.31 300 VAL A N 1
ATOM 2437 C CA . VAL A 1 300 ? -10.286 14.828 -16.809 1.00 98.31 300 VAL A CA 1
ATOM 2438 C C . VAL A 1 300 ? -10.267 13.470 -16.101 1.00 98.31 300 VAL A C 1
ATOM 2440 O O . VAL A 1 300 ? -10.780 13.363 -14.989 1.00 98.31 300 VAL A O 1
ATOM 2443 N N . SER A 1 301 ? -9.658 12.435 -16.695 1.00 98.00 301 SER A N 1
ATOM 2444 C CA . SER A 1 301 ? -9.611 11.110 -16.054 1.00 98.00 301 SER A CA 1
ATOM 2445 C C . SER A 1 301 ? -8.795 11.129 -14.759 1.00 98.00 301 SER A C 1
ATOM 2447 O O . SER A 1 301 ? -9.169 10.482 -13.784 1.00 98.00 301 SER A O 1
ATOM 2449 N N . SER A 1 302 ? -7.746 11.949 -14.700 1.00 98.19 302 SER A N 1
ATOM 2450 C CA . SER A 1 302 ? -6.940 12.144 -13.497 1.00 98.19 302 SER A CA 1
ATOM 2451 C C . SER A 1 302 ? -7.705 12.859 -12.376 1.00 98.19 302 SER A C 1
ATOM 2453 O O . SER A 1 302 ? -7.652 12.419 -11.225 1.00 98.19 302 SER A O 1
ATOM 2455 N N . SER A 1 303 ? -8.478 13.901 -12.704 1.00 98.38 303 SER A N 1
ATOM 2456 C CA . SER A 1 303 ? -9.372 14.573 -11.754 1.00 98.38 303 SER A CA 1
ATOM 2457 C C . SER A 1 303 ? -10.430 13.618 -11.211 1.00 98.38 303 SER A C 1
ATOM 2459 O O . SER A 1 303 ? -10.666 13.600 -10.006 1.00 98.38 303 SER A O 1
ATOM 2461 N N . VAL A 1 304 ? -11.027 12.772 -12.060 1.00 98.44 304 VAL A N 1
ATOM 2462 C CA . VAL A 1 304 ? -12.010 11.765 -11.621 1.00 98.44 304 VAL A CA 1
ATOM 2463 C C . VAL A 1 304 ? -11.368 10.709 -10.716 1.00 98.44 304 VAL A C 1
ATOM 2465 O O . VAL A 1 304 ? -11.940 10.388 -9.676 1.00 98.44 304 VAL A O 1
ATOM 2468 N N . ALA A 1 305 ? -10.163 10.220 -11.030 1.00 97.62 305 ALA A N 1
ATOM 2469 C CA . ALA A 1 305 ? -9.447 9.272 -10.171 1.00 97.62 305 ALA A CA 1
ATOM 2470 C C . ALA A 1 305 ? -9.176 9.845 -8.763 1.00 97.62 305 ALA A C 1
ATOM 2472 O O . ALA A 1 305 ? -9.417 9.166 -7.762 1.00 97.62 305 ALA A O 1
ATOM 2473 N N . VAL A 1 306 ? -8.734 11.107 -8.671 1.00 98.25 306 VAL A N 1
ATOM 2474 C CA . VAL A 1 306 ? -8.533 11.804 -7.386 1.00 98.25 306 VAL A CA 1
ATOM 2475 C C . VAL A 1 306 ? -9.862 12.081 -6.678 1.00 98.25 306 VAL A C 1
ATOM 2477 O O . VAL A 1 306 ? -9.954 11.895 -5.464 1.00 98.25 306 VAL A O 1
ATOM 2480 N N . ALA A 1 307 ? -10.909 12.476 -7.408 1.00 98.38 307 ALA A N 1
ATOM 2481 C CA . ALA A 1 307 ? -12.222 12.773 -6.841 1.00 98.38 307 ALA A CA 1
ATOM 2482 C C . ALA A 1 307 ? -12.900 11.529 -6.245 1.00 98.38 307 ALA A C 1
ATOM 2484 O O . ALA A 1 307 ? -13.430 11.608 -5.137 1.00 98.38 307 ALA A O 1
ATOM 2485 N N . VAL A 1 308 ? -12.839 10.369 -6.913 1.00 98.06 308 VAL A N 1
ATOM 2486 C CA . VAL A 1 308 ? -13.409 9.122 -6.373 1.00 98.06 308 VAL A CA 1
ATOM 2487 C C . VAL A 1 308 ? -12.627 8.632 -5.150 1.00 98.06 308 VAL A C 1
ATOM 2489 O O . VAL A 1 308 ? -13.248 8.242 -4.159 1.00 98.06 308 VAL A O 1
ATOM 2492 N N . LEU A 1 309 ? -11.290 8.714 -5.150 1.00 97.06 309 LEU A N 1
ATOM 2493 C CA . LEU A 1 309 ? -10.485 8.409 -3.957 1.00 97.06 309 LEU A CA 1
ATOM 2494 C C . LEU A 1 309 ? -10.823 9.356 -2.791 1.00 97.06 309 LEU A C 1
ATOM 2496 O O . LEU A 1 309 ? -11.059 8.894 -1.675 1.00 97.06 309 LEU A O 1
ATOM 2500 N N . SER A 1 310 ? -10.931 10.661 -3.059 1.00 98.12 310 SER A N 1
ATOM 2501 C CA . SER A 1 310 ? -11.316 11.680 -2.069 1.00 98.12 310 SER A CA 1
ATOM 2502 C C . SER A 1 310 ? -12.700 11.409 -1.481 1.00 98.12 310 SER A C 1
ATOM 2504 O O . SER A 1 310 ? -12.865 11.403 -0.261 1.00 98.12 310 SER A O 1
ATOM 2506 N N . ALA A 1 311 ? -13.689 11.125 -2.336 1.00 98.00 311 ALA A N 1
ATOM 2507 C CA . ALA A 1 311 ? -15.039 10.767 -1.921 1.00 98.00 311 ALA A CA 1
ATOM 2508 C C . ALA A 1 311 ? -15.034 9.491 -1.069 1.00 98.00 311 ALA A C 1
ATOM 2510 O O . ALA A 1 311 ? -15.612 9.479 0.011 1.00 98.00 311 ALA A O 1
ATOM 2511 N N . THR A 1 312 ? -14.319 8.447 -1.492 1.00 97.06 312 THR A N 1
ATOM 2512 C CA . THR A 1 312 ? -14.217 7.174 -0.758 1.00 97.06 312 THR A CA 1
ATOM 2513 C C . THR A 1 312 ? -13.631 7.374 0.646 1.00 97.06 312 THR A C 1
ATOM 2515 O O . THR A 1 312 ? -14.192 6.874 1.623 1.00 97.06 312 THR A O 1
ATOM 2518 N N . VAL A 1 313 ? -12.557 8.164 0.775 1.00 97.69 313 VAL A N 1
ATOM 2519 C CA . VAL A 1 313 ? -11.943 8.510 2.072 1.00 97.69 313 VAL A CA 1
ATOM 2520 C C . VAL A 1 313 ? -12.889 9.357 2.938 1.00 97.69 313 VAL A C 1
ATOM 2522 O O . VAL A 1 313 ? -13.056 9.071 4.124 1.00 97.69 313 VAL A O 1
ATOM 2525 N N . ALA A 1 314 ? -13.566 10.356 2.366 1.00 97.62 314 ALA A N 1
ATOM 2526 C CA . ALA A 1 314 ? -14.520 11.199 3.094 1.00 97.62 314 ALA A CA 1
ATOM 2527 C C . ALA A 1 314 ? -15.773 10.428 3.556 1.00 97.62 314 ALA A C 1
ATOM 2529 O O . ALA A 1 314 ? -16.296 10.671 4.647 1.00 97.62 314 ALA A O 1
ATOM 2530 N N . LEU A 1 315 ? -16.245 9.471 2.756 1.00 96.94 315 LEU A N 1
ATOM 2531 C CA . LEU A 1 315 ? -17.387 8.622 3.081 1.00 96.94 315 LEU A CA 1
ATOM 2532 C C . LEU A 1 315 ? -17.057 7.643 4.211 1.00 96.94 315 LEU A C 1
ATOM 2534 O O . LEU A 1 315 ? -17.812 7.568 5.179 1.00 96.94 315 LEU A O 1
ATOM 2538 N N . ILE A 1 316 ? -15.906 6.960 4.169 1.00 95.50 316 ILE A N 1
ATOM 2539 C CA . ILE A 1 316 ? -15.501 6.071 5.271 1.00 95.50 316 ILE A CA 1
ATOM 2540 C C . ILE A 1 316 ? -15.119 6.854 6.546 1.00 95.50 316 ILE A C 1
ATOM 2542 O O . ILE A 1 316 ? -15.333 6.375 7.661 1.00 95.50 316 ILE A O 1
ATOM 2546 N N . ALA A 1 317 ? -14.668 8.109 6.419 1.00 95.25 317 ALA A N 1
ATOM 2547 C CA . ALA A 1 317 ? -14.537 9.026 7.554 1.00 95.25 317 ALA A CA 1
ATOM 2548 C C . ALA A 1 317 ? -15.898 9.339 8.214 1.00 95.25 317 ALA A C 1
ATOM 2550 O O . ALA A 1 317 ? -15.993 9.403 9.441 1.00 95.25 317 ALA A O 1
ATOM 2551 N N . ARG A 1 318 ? -16.979 9.469 7.437 1.00 93.00 318 ARG A N 1
ATOM 2552 C CA . ARG A 1 318 ? -18.339 9.727 7.954 1.00 93.00 318 ARG A CA 1
ATOM 2553 C C . ARG A 1 318 ? -19.100 8.470 8.393 1.00 93.00 318 ARG A C 1
ATOM 2555 O O . ARG A 1 318 ? -20.023 8.589 9.194 1.00 93.00 318 ARG A O 1
ATOM 2562 N N . ALA A 1 319 ? -18.698 7.289 7.925 1.00 88.62 319 ALA A N 1
ATOM 2563 C CA . ALA A 1 319 ? -19.299 6.005 8.286 1.00 88.62 319 ALA A CA 1
ATOM 2564 C C . ALA A 1 319 ? -19.360 5.794 9.809 1.00 88.62 319 ALA A C 1
ATOM 2566 O O . ALA A 1 319 ? -18.413 6.149 10.523 1.00 88.62 319 ALA A O 1
ATOM 2567 N N . LYS A 1 320 ? -20.456 5.212 10.305 1.00 69.56 320 LYS A N 1
ATOM 2568 C CA . LYS A 1 320 ? -20.610 4.883 11.729 1.00 69.56 320 LYS A CA 1
ATOM 2569 C C . LYS A 1 320 ? -19.713 3.700 12.121 1.00 69.56 320 LYS A C 1
ATOM 2571 O O . LYS A 1 320 ? -19.665 2.703 11.356 1.00 69.56 320 LYS A O 1
#